Protein AF-A0A0D6LSH3-F1 (afdb_monomer_lite)

InterPro domains:
  IPR002816 TraB/PrgY/GumN family [PF01963] (20-209)
  IPR040230 Protease TIKI1/2-like [PTHR31120] (4-209)

Foldseek 3Di:
DVVVLVLLQVVQVVCCVPPPCSNVLSVVLCCVQCNPVVPDDLVSVLVSLLCLQFQSRLDDPDDDPVVVVVVVCVVVVHDDDDLDDPVCVVCLQVPDDPVLSVLSSVVSVLVCVVCVVVVNSNPHPPCQHPVVQVVCVVVVNDDLSNLCSRPPCCVVPDDDPVSVVSNVVSVVSSCCRNPVVVVVSSVVSVVVVCVVCVPDDDDDDDDDHDPD

Structure (mmCIF, N/CA/C/O backbone):
data_AF-A0A0D6LSH3-F1
#
_entry.id   AF-A0A0D6LSH3-F1
#
loop_
_atom_site.group_PDB
_atom_site.id
_atom_site.type_symbol
_atom_site.label_atom_id
_atom_site.label_alt_id
_atom_site.label_comp_id
_atom_site.label_asym_id
_atom_site.label_entity_id
_atom_site.label_seq_id
_atom_site.pdbx_PDB_ins_code
_atom_site.Cartn_x
_atom_site.Cartn_y
_atom_site.Cartn_z
_atom_site.occupancy
_atom_site.B_iso_or_equiv
_atom_site.auth_seq_id
_atom_site.auth_comp_id
_atom_site.auth_asym_id
_atom_site.auth_atom_id
_atom_site.pdbx_PDB_model_num
ATOM 1 N N . MET A 1 1 ? 5.278 8.690 -15.232 1.00 84.44 1 MET A N 1
ATOM 2 C CA . MET A 1 1 ? 3.803 8.512 -15.228 1.00 84.44 1 MET A CA 1
ATOM 3 C C . MET A 1 1 ? 3.112 8.745 -16.576 1.00 84.44 1 MET A C 1
ATOM 5 O O . MET A 1 1 ? 2.237 7.961 -16.914 1.00 84.44 1 M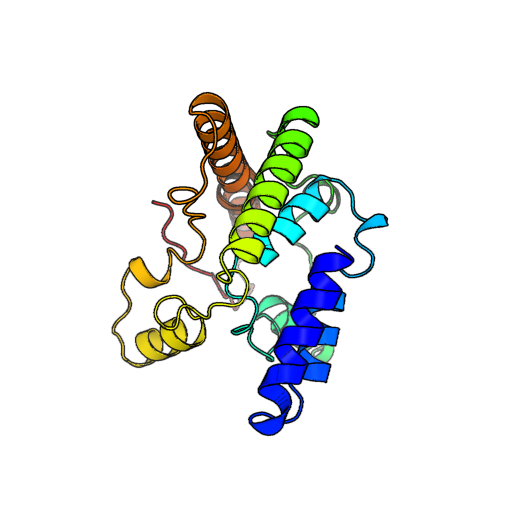ET A O 1
ATOM 9 N N . ALA A 1 2 ? 3.489 9.740 -17.394 1.00 83.81 2 ALA A N 1
ATOM 10 C CA . ALA A 1 2 ? 2.837 9.963 -18.700 1.00 83.81 2 ALA A CA 1
ATOM 11 C C . ALA A 1 2 ? 2.911 8.750 -19.657 1.00 83.81 2 ALA A C 1
ATOM 13 O O . ALA A 1 2 ? 1.904 8.369 -20.251 1.00 83.81 2 ALA A O 1
ATOM 14 N N . ARG A 1 3 ? 4.079 8.093 -19.746 1.00 86.00 3 ARG A N 1
ATOM 15 C CA . ARG A 1 3 ? 4.256 6.850 -20.524 1.00 86.00 3 ARG A CA 1
ATOM 16 C C . ARG A 1 3 ? 3.361 5.713 -20.032 1.00 86.00 3 ARG A C 1
ATOM 18 O O . ARG A 1 3 ? 2.753 5.025 -20.844 1.00 86.00 3 ARG A O 1
ATOM 25 N N . PHE A 1 4 ? 3.235 5.558 -18.714 1.00 86.69 4 PHE A N 1
ATOM 26 C CA . PHE A 1 4 ? 2.346 4.568 -18.107 1.00 86.69 4 PHE A CA 1
ATOM 27 C C . PHE A 1 4 ? 0.887 4.813 -18.508 1.00 86.69 4 PHE A C 1
ATOM 29 O O . PHE A 1 4 ? 0.234 3.896 -18.994 1.00 86.69 4 PHE A O 1
ATOM 36 N N . ARG A 1 5 ? 0.409 6.064 -18.407 1.00 87.12 5 ARG A N 1
ATOM 37 C CA . ARG A 1 5 ? -0.940 6.451 -18.856 1.00 87.12 5 ARG A CA 1
ATOM 38 C C . ARG A 1 5 ? -1.186 6.037 -20.301 1.00 87.12 5 ARG A C 1
ATOM 40 O O . ARG A 1 5 ? -2.195 5.413 -20.599 1.00 87.12 5 ARG A O 1
ATOM 47 N N . HIS A 1 6 ? -0.259 6.388 -21.189 1.00 88.94 6 HIS A N 1
ATOM 48 C CA . HIS A 1 6 ? -0.380 6.072 -22.607 1.00 88.94 6 HIS A CA 1
ATOM 49 C C . HIS A 1 6 ? -0.418 4.557 -22.848 1.00 88.94 6 HIS A C 1
ATOM 51 O O . HIS A 1 6 ? -1.274 4.076 -23.582 1.00 88.94 6 HIS A O 1
ATOM 57 N N . SER A 1 7 ? 0.454 3.811 -22.168 1.00 87.94 7 SER A N 1
ATOM 58 C CA . SER A 1 7 ? 0.535 2.351 -22.282 1.00 87.94 7 SER A CA 1
ATOM 59 C C . SER A 1 7 ? -0.741 1.664 -21.795 1.00 87.94 7 SER A C 1
ATOM 61 O O . SER A 1 7 ? -1.254 0.786 -22.477 1.00 87.94 7 SER A O 1
ATOM 63 N N . LEU A 1 8 ? -1.287 2.098 -20.654 1.00 87.06 8 LEU A N 1
ATOM 64 C CA . LEU A 1 8 ? -2.517 1.551 -20.081 1.00 87.06 8 LEU A CA 1
ATOM 65 C C . LEU A 1 8 ? -3.731 1.812 -20.984 1.00 87.06 8 LEU A C 1
ATOM 67 O O . LEU A 1 8 ? -4.544 0.918 -21.206 1.00 87.06 8 LEU A O 1
ATOM 71 N N . ILE A 1 9 ? -3.842 3.026 -21.530 1.00 88.38 9 ILE A N 1
ATOM 72 C CA . ILE A 1 9 ? -4.935 3.382 -22.440 1.00 88.38 9 ILE A CA 1
ATOM 73 C C . ILE A 1 9 ? -4.819 2.624 -23.767 1.00 88.38 9 ILE A C 1
ATOM 75 O O . ILE A 1 9 ? -5.813 2.071 -24.225 1.00 88.38 9 ILE A O 1
ATOM 79 N N . SER A 1 10 ? -3.619 2.540 -24.349 1.00 88.25 10 SER A N 1
ATOM 80 C CA . SER A 1 10 ? -3.375 1.773 -25.578 1.00 88.25 10 SER A CA 1
ATOM 81 C C . SER A 1 10 ? -3.711 0.288 -25.392 1.00 88.25 10 SER A C 1
ATOM 83 O O . SER A 1 10 ? -4.427 -0.305 -26.202 1.00 88.25 10 SER A O 1
ATOM 85 N N . TRP A 1 11 ? -3.287 -0.296 -24.264 1.00 87.50 11 TRP A N 1
ATOM 86 C CA . TRP A 1 11 ? -3.648 -1.660 -23.885 1.00 87.50 11 TRP A CA 1
ATOM 87 C C . TRP A 1 11 ? -5.172 -1.842 -23.803 1.00 87.50 11 TRP A C 1
ATOM 89 O O . TRP A 1 11 ? -5.701 -2.784 -24.394 1.00 87.50 11 TRP A O 1
ATOM 99 N N . ALA A 1 12 ? -5.889 -0.925 -23.146 1.00 86.06 12 ALA A N 1
ATOM 100 C CA . ALA A 1 12 ? -7.343 -1.006 -23.008 1.00 86.06 12 ALA A CA 1
ATOM 101 C C . ALA A 1 12 ? -8.060 -0.910 -24.364 1.00 86.06 12 ALA A C 1
ATOM 103 O O . ALA A 1 12 ? -8.929 -1.728 -24.655 1.00 86.06 12 ALA A O 1
ATOM 104 N N . GLN A 1 13 ? -7.644 0.027 -25.222 1.00 85.06 13 GLN A N 1
ATOM 105 C CA . GLN A 1 13 ? -8.200 0.213 -26.567 1.00 85.06 13 GLN A CA 1
ATOM 106 C C . GLN A 1 13 ? -7.990 -1.015 -27.458 1.00 85.06 13 GLN A C 1
ATOM 108 O O . GLN A 1 13 ? -8.893 -1.404 -28.194 1.00 85.06 13 GLN A O 1
ATOM 113 N N . SER A 1 14 ? -6.836 -1.685 -27.351 1.00 83.69 14 SER A N 1
ATOM 114 C CA . SER A 1 14 ? -6.562 -2.911 -28.117 1.00 83.69 14 SER A CA 1
ATOM 115 C C . SER A 1 14 ? -7.496 -4.083 -27.773 1.00 83.69 14 SER A C 1
ATOM 117 O O . SER A 1 14 ? -7.602 -5.031 -28.550 1.00 83.69 14 SER A O 1
ATOM 119 N N . ARG A 1 15 ? -8.178 -4.028 -26.619 1.00 79.94 15 ARG A N 1
ATOM 120 C CA . ARG A 1 15 ? -9.060 -5.089 -26.098 1.00 79.94 15 ARG A CA 1
ATOM 121 C C . ARG A 1 15 ? -10.530 -4.675 -25.976 1.00 79.94 15 ARG A C 1
ATOM 123 O O . ARG A 1 15 ? -11.369 -5.512 -25.646 1.00 79.94 15 ARG A O 1
ATOM 130 N N . GLU A 1 16 ? -10.847 -3.415 -26.261 1.00 69.50 16 GLU A N 1
ATOM 131 C CA . GLU A 1 16 ? -12.182 -2.822 -26.113 1.00 69.50 16 GLU A CA 1
ATOM 132 C C . GLU A 1 16 ? -13.236 -3.502 -27.000 1.00 69.50 16 GLU A C 1
ATOM 134 O O . GLU A 1 16 ? -14.389 -3.640 -26.600 1.00 69.50 16 GLU A O 1
ATOM 139 N N . THR A 1 17 ? -12.833 -4.051 -28.150 1.00 62.47 17 THR A N 1
ATOM 140 C CA . THR A 1 17 ? -13.699 -4.863 -29.026 1.00 62.47 17 THR A CA 1
ATOM 141 C C . THR A 1 17 ? -14.281 -6.105 -28.345 1.00 62.47 17 THR A C 1
ATOM 143 O O . THR A 1 17 ? -15.304 -6.615 -28.797 1.00 62.47 17 THR A O 1
ATOM 146 N N . HIS A 1 18 ? -13.663 -6.595 -27.266 1.00 60.59 18 HIS A N 1
ATOM 147 C CA . HIS A 1 18 ? -14.083 -7.801 -26.549 1.00 60.59 18 HIS A CA 1
ATOM 148 C C . HIS A 1 18 ? -14.647 -7.532 -25.146 1.00 60.59 18 HIS A C 1
ATOM 150 O O . HIS A 1 18 ? -15.231 -8.440 -24.553 1.00 60.59 18 HIS A O 1
ATOM 156 N N . GLN A 1 19 ? -14.490 -6.319 -24.607 1.00 65.81 19 GLN A N 1
ATOM 157 C CA . GLN A 1 19 ? -15.008 -5.924 -23.294 1.00 65.81 19 GLN A CA 1
ATOM 158 C C . GLN A 1 19 ? -15.394 -4.433 -23.311 1.00 65.81 19 GLN A C 1
ATOM 160 O O . GLN A 1 19 ? -14.503 -3.579 -23.217 1.00 65.81 19 GLN A O 1
ATOM 165 N N . PRO A 1 20 ? -16.696 -4.101 -23.416 1.00 66.94 20 PRO A N 1
ATOM 166 C CA . PRO A 1 20 ? -17.145 -2.720 -23.266 1.00 66.94 20 PRO A CA 1
ATOM 167 C C . PRO A 1 20 ? -16.734 -2.173 -21.885 1.00 66.94 20 PRO A C 1
ATOM 169 O O . PRO A 1 20 ? -16.599 -2.930 -20.925 1.00 66.94 20 PRO A O 1
ATOM 172 N N . ASP A 1 21 ? -16.484 -0.863 -21.806 1.00 79.19 21 ASP A N 1
ATOM 173 C CA . ASP A 1 21 ? -16.076 -0.104 -20.606 1.00 79.19 21 ASP A CA 1
ATOM 174 C C . ASP A 1 21 ? -14.617 -0.260 -20.128 1.00 79.19 21 ASP A C 1
ATOM 176 O O . ASP A 1 21 ? -14.196 0.437 -19.198 1.00 79.19 21 ASP A O 1
ATOM 180 N N . LEU A 1 22 ? -13.789 -1.083 -20.787 1.00 80.44 22 LEU A N 1
ATOM 181 C CA . LEU A 1 22 ? -12.359 -1.216 -20.451 1.00 80.44 22 LEU A CA 1
ATOM 182 C C . LEU A 1 22 ? -11.601 0.115 -20.504 1.00 80.44 22 LEU A C 1
ATOM 184 O O . LEU A 1 22 ? -10.769 0.389 -19.637 1.00 80.44 22 LEU A O 1
ATOM 188 N N . TYR A 1 23 ? -11.883 0.944 -21.509 1.00 83.69 23 TYR A N 1
ATOM 189 C CA . TYR A 1 23 ? -11.259 2.257 -21.657 1.00 83.69 23 TYR A CA 1
ATOM 190 C C . TYR A 1 23 ? -11.568 3.169 -20.462 1.00 83.69 23 TYR A C 1
ATOM 192 O O . TYR A 1 23 ? -10.667 3.787 -19.885 1.00 83.69 23 TYR A O 1
ATOM 200 N N . GLN A 1 24 ? -12.838 3.218 -20.054 1.00 83.75 24 GLN A N 1
ATOM 201 C CA . GLN A 1 24 ? -13.278 4.027 -18.922 1.00 83.75 24 GLN A CA 1
ATOM 202 C C . GLN A 1 24 ? -12.670 3.506 -17.612 1.00 83.75 24 GLN A C 1
ATOM 204 O O . GLN A 1 24 ? -12.085 4.287 -16.859 1.00 83.75 24 GLN A O 1
ATOM 209 N N . LYS A 1 25 ? -12.676 2.182 -17.401 1.00 82.75 25 LYS A N 1
ATOM 210 C CA . LYS A 1 25 ? -12.025 1.535 -16.251 1.00 82.75 25 LYS A CA 1
ATOM 211 C C . LYS A 1 25 ? -10.529 1.854 -16.185 1.00 82.75 25 LYS A C 1
ATOM 213 O O . LYS A 1 25 ? -10.001 2.142 -15.112 1.00 82.75 25 LYS A O 1
ATOM 218 N N . ALA A 1 26 ? -9.830 1.830 -17.319 1.00 85.25 26 ALA A N 1
ATOM 219 C CA . ALA A 1 26 ? -8.408 2.154 -17.404 1.00 85.25 26 ALA A CA 1
ATOM 220 C C . ALA A 1 26 ? -8.124 3.617 -17.023 1.00 85.25 26 ALA A C 1
ATOM 222 O O . ALA A 1 26 ? -7.177 3.900 -16.283 1.00 85.25 26 ALA A O 1
ATOM 223 N N . LYS A 1 27 ? -8.974 4.548 -17.472 1.00 85.44 27 LYS A N 1
ATOM 224 C CA . LYS A 1 27 ? -8.888 5.965 -17.103 1.00 85.44 27 LYS A CA 1
ATOM 225 C C . LYS A 1 27 ? -9.114 6.173 -15.604 1.00 85.44 27 LYS A C 1
ATOM 227 O O . LYS A 1 27 ? -8.309 6.842 -14.963 1.00 85.44 27 LYS A O 1
ATOM 232 N N . GLU A 1 28 ? -10.160 5.577 -15.041 1.00 85.38 28 GLU A N 1
ATOM 233 C CA . GLU A 1 28 ? -10.462 5.655 -13.604 1.00 85.38 28 GLU A CA 1
ATOM 234 C C . GLU A 1 28 ? -9.347 5.045 -12.752 1.00 85.38 28 GLU A C 1
ATOM 236 O O . GLU A 1 28 ? -8.915 5.641 -11.765 1.00 85.38 28 GLU A O 1
ATOM 241 N N . THR A 1 29 ? -8.812 3.902 -13.184 1.00 82.38 29 THR A N 1
ATOM 242 C CA . THR A 1 29 ? -7.682 3.237 -12.524 1.00 82.38 29 THR A CA 1
ATOM 243 C C . THR A 1 29 ? -6.466 4.160 -12.485 1.00 82.38 29 THR A C 1
ATOM 245 O O . THR A 1 29 ? -5.893 4.366 -11.416 1.00 82.38 29 THR A O 1
ATOM 248 N N . TYR A 1 30 ? -6.109 4.784 -13.613 1.00 87.69 30 TYR A N 1
ATOM 249 C CA . TYR A 1 30 ? 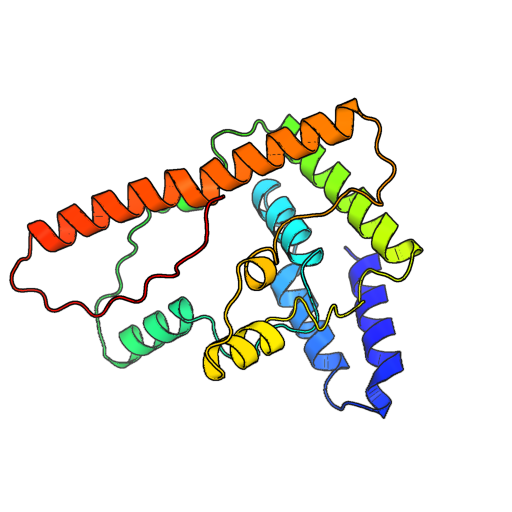-5.005 5.745 -13.666 1.00 87.69 30 TYR A CA 1
ATOM 250 C C . TYR A 1 30 ? -5.211 6.917 -12.701 1.00 87.69 30 TYR A C 1
ATOM 252 O O . TYR A 1 30 ? -4.318 7.214 -11.905 1.00 87.69 30 TYR A O 1
ATOM 260 N N . GLU A 1 31 ? -6.377 7.566 -12.756 1.00 87.50 31 GLU A N 1
ATOM 261 C CA . GLU A 1 31 ? -6.668 8.729 -11.913 1.00 87.50 31 GLU A CA 1
ATOM 262 C C . GLU A 1 31 ? -6.670 8.366 -10.421 1.00 87.50 31 GLU A C 1
ATOM 264 O O . GLU A 1 31 ? -6.131 9.116 -9.609 1.00 87.50 31 GLU A O 1
ATOM 269 N N . SER A 1 32 ? -7.195 7.192 -10.057 1.00 83.12 32 SER A N 1
ATOM 270 C CA . SER A 1 32 ? -7.220 6.724 -8.666 1.00 83.12 32 SER A CA 1
ATOM 271 C C . SER A 1 32 ? -5.828 6.417 -8.100 1.00 83.12 32 SER A C 1
ATOM 273 O O . SER A 1 32 ? -5.553 6.722 -6.940 1.00 83.12 32 SER A O 1
ATOM 275 N N . LEU A 1 33 ? -4.937 5.840 -8.913 1.00 83.44 33 LEU A N 1
ATOM 276 C CA . LEU A 1 33 ? -3.644 5.331 -8.454 1.00 83.44 33 LEU A CA 1
ATOM 277 C C . LEU A 1 33 ? -2.557 6.397 -8.491 1.00 83.44 33 LEU A C 1
ATOM 279 O O . LEU A 1 33 ? -1.851 6.648 -7.513 1.00 83.44 33 LEU A O 1
ATOM 283 N N . VAL A 1 34 ? -2.415 7.031 -9.649 1.00 87.25 34 VAL A N 1
ATOM 284 C CA . VAL A 1 34 ? -1.294 7.923 -9.964 1.00 87.25 34 VAL A CA 1
ATOM 285 C C . VAL A 1 34 ? -1.757 9.276 -10.499 1.00 87.25 34 VAL A C 1
ATOM 287 O O . VAL A 1 34 ? -0.932 10.099 -10.909 1.00 87.25 34 VAL A O 1
ATOM 290 N N . GLY A 1 35 ? -3.063 9.552 -10.451 1.00 86.19 35 GLY A N 1
ATOM 291 C CA . GLY A 1 35 ? -3.601 10.885 -10.682 1.00 86.19 35 GLY A CA 1
ATOM 292 C C . GLY A 1 35 ? -2.920 11.903 -9.768 1.00 86.19 35 GLY A C 1
ATOM 293 O O . GLY A 1 35 ? -2.666 11.649 -8.585 1.00 86.19 35 GLY A O 1
ATOM 294 N N . ASN A 1 36 ? -2.577 13.063 -10.333 1.00 89.88 36 ASN A N 1
ATOM 295 C CA . ASN A 1 36 ? -1.903 14.157 -9.626 1.00 89.88 36 ASN A CA 1
ATOM 296 C C . ASN A 1 36 ? -0.627 13.742 -8.860 1.00 89.88 36 ASN A C 1
ATOM 298 O O . ASN A 1 36 ? -0.315 14.337 -7.828 1.00 89.88 36 ASN A O 1
ATOM 302 N N . TRP A 1 37 ? 0.112 12.736 -9.344 1.00 90.38 37 TRP A N 1
ATOM 303 C CA . TRP A 1 37 ? 1.324 12.228 -8.685 1.00 90.38 37 TRP A CA 1
ATOM 304 C C . TRP A 1 37 ? 2.357 13.323 -8.356 1.00 90.38 37 TRP A C 1
ATOM 306 O O . TRP A 1 37 ? 3.009 13.233 -7.325 1.00 90.38 37 TRP A O 1
ATOM 316 N N . GLU A 1 38 ? 2.437 14.385 -9.165 1.00 90.62 38 GLU A N 1
ATOM 317 C CA . GLU A 1 38 ? 3.292 15.575 -8.967 1.00 90.62 38 GLU A CA 1
ATOM 318 C C . GLU A 1 38 ? 3.072 16.261 -7.604 1.00 90.62 38 GLU A C 1
ATOM 320 O O . GLU A 1 38 ? 3.950 16.942 -7.086 1.00 90.62 38 GLU A O 1
ATOM 325 N N . ARG A 1 39 ? 1.880 16.103 -7.012 1.00 92.25 39 ARG A N 1
ATOM 326 C CA . ARG A 1 39 ? 1.515 16.689 -5.713 1.00 92.25 39 ARG A CA 1
ATOM 327 C C . ARG A 1 39 ? 1.790 15.752 -4.534 1.00 92.25 39 ARG A C 1
ATOM 329 O O . ARG A 1 39 ? 1.577 16.146 -3.388 1.00 92.25 39 ARG A O 1
ATOM 336 N N . LYS A 1 40 ? 2.187 14.501 -4.789 1.00 89.94 40 LYS A N 1
ATOM 337 C CA . LYS A 1 40 ? 2.422 13.496 -3.745 1.00 89.94 40 LYS A CA 1
ATOM 338 C C . LYS A 1 40 ? 3.823 13.672 -3.163 1.00 89.94 40 LYS A C 1
ATOM 340 O O . LYS A 1 40 ? 4.782 13.931 -3.885 1.00 89.94 40 LYS A O 1
ATOM 345 N N . ARG A 1 41 ? 3.949 13.492 -1.846 1.00 91.56 41 ARG A N 1
ATOM 346 C CA . ARG A 1 41 ? 5.266 13.375 -1.203 1.00 91.56 41 ARG A CA 1
ATOM 347 C C . ARG A 1 41 ? 5.951 12.067 -1.637 1.00 91.56 41 ARG A C 1
ATOM 349 O O . ARG A 1 41 ? 5.238 11.141 -2.038 1.00 91.56 41 ARG A O 1
ATOM 356 N N . PRO A 1 42 ? 7.289 11.965 -1.549 1.00 92.81 42 PRO A N 1
ATOM 357 C CA . PRO A 1 42 ? 8.028 10.782 -1.991 1.00 92.81 42 PRO A CA 1
ATOM 358 C C . PRO A 1 42 ? 7.501 9.455 -1.423 1.00 92.81 42 PRO A C 1
ATOM 360 O O . PRO A 1 42 ? 7.400 8.477 -2.153 1.00 92.81 42 PRO A O 1
ATOM 363 N N . GLU A 1 43 ? 7.080 9.426 -0.161 1.00 91.44 43 GLU A N 1
ATOM 364 C CA . GLU A 1 43 ? 6.549 8.234 0.513 1.00 91.44 43 GLU A CA 1
ATOM 365 C C . GLU A 1 43 ? 5.259 7.736 -0.157 1.00 91.44 43 GLU A C 1
ATOM 367 O O . GLU A 1 43 ? 5.102 6.557 -0.465 1.00 91.44 43 GLU A O 1
ATOM 372 N N . TRP A 1 44 ? 4.348 8.662 -0.459 1.00 91.19 44 TRP A N 1
ATOM 373 C CA . TRP A 1 44 ? 3.091 8.360 -1.145 1.00 91.19 44 TRP A CA 1
ATOM 374 C C . TRP A 1 44 ? 3.292 8.009 -2.615 1.00 91.19 44 TRP A C 1
ATOM 376 O O . TRP A 1 44 ? 2.520 7.230 -3.172 1.00 91.19 44 TRP A O 1
ATOM 386 N N . LEU A 1 45 ? 4.316 8.581 -3.250 1.00 92.56 45 LEU A N 1
ATOM 387 C CA . LEU A 1 45 ? 4.708 8.197 -4.599 1.00 92.56 45 LEU A CA 1
ATOM 388 C C . LEU A 1 45 ? 5.265 6.769 -4.620 1.00 92.56 45 LEU A C 1
ATOM 390 O O . LEU A 1 45 ? 4.907 6.003 -5.509 1.00 92.56 45 LEU A O 1
ATOM 394 N N . LEU A 1 46 ? 6.078 6.396 -3.627 1.00 92.12 46 LEU A N 1
ATOM 395 C CA . LEU A 1 46 ? 6.598 5.039 -3.472 1.00 92.12 46 LEU A CA 1
ATOM 396 C C . LEU A 1 46 ? 5.462 4.020 -3.327 1.00 92.12 46 LEU A C 1
ATOM 398 O O . LEU A 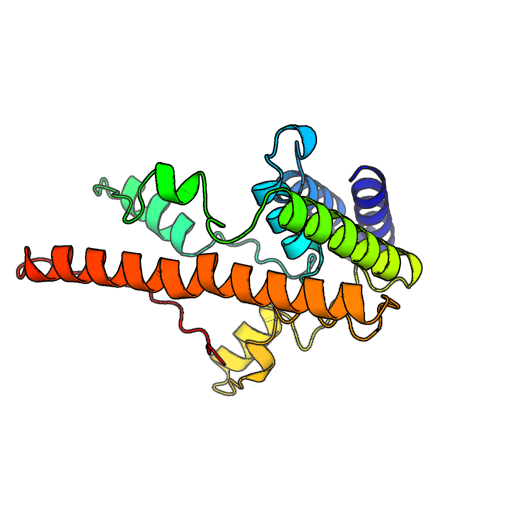1 46 ? 5.436 3.036 -4.061 1.00 92.12 46 LEU A O 1
ATOM 402 N N . PHE A 1 47 ? 4.474 4.284 -2.467 1.00 90.38 47 PHE A N 1
ATOM 403 C CA . PHE A 1 47 ? 3.305 3.406 -2.345 1.00 90.38 47 PHE A CA 1
ATOM 404 C C . PHE A 1 47 ? 2.500 3.299 -3.638 1.00 90.38 47 PHE A C 1
ATOM 406 O O . PHE A 1 47 ? 2.086 2.203 -4.011 1.00 90.38 47 PHE A O 1
ATOM 413 N N . ALA A 1 48 ? 2.309 4.412 -4.349 1.00 89.75 48 ALA A N 1
ATOM 414 C CA . ALA A 1 48 ? 1.625 4.388 -5.636 1.00 89.75 48 ALA A CA 1
ATOM 415 C C . ALA A 1 48 ? 2.387 3.529 -6.661 1.00 89.75 48 ALA A C 1
ATOM 417 O O . ALA A 1 48 ? 1.765 2.774 -7.400 1.00 89.75 48 ALA A O 1
ATOM 418 N N . LEU A 1 49 ? 3.723 3.593 -6.684 1.00 90.12 49 LEU A N 1
ATOM 419 C CA . LEU A 1 49 ? 4.556 2.743 -7.542 1.00 90.12 49 LEU A CA 1
ATOM 420 C C . LEU A 1 49 ? 4.458 1.263 -7.158 1.00 90.12 49 LEU A C 1
ATOM 422 O O . LEU A 1 49 ? 4.342 0.420 -8.039 1.00 90.12 49 LEU A O 1
ATOM 426 N N . TYR A 1 50 ? 4.442 0.947 -5.864 1.00 86.69 50 TYR A N 1
ATOM 427 C CA . TYR A 1 50 ? 4.274 -0.424 -5.371 1.00 86.69 50 TYR A CA 1
ATOM 428 C C . TYR A 1 50 ? 2.930 -1.012 -5.817 1.00 86.69 50 TYR A C 1
ATOM 430 O O . TYR A 1 50 ? 2.877 -2.127 -6.330 1.00 86.69 50 TYR A O 1
ATOM 438 N N . GLN A 1 51 ? 1.862 -0.217 -5.732 1.00 83.56 51 GLN A N 1
ATOM 439 C CA . GLN A 1 51 ? 0.535 -0.586 -6.229 1.00 83.56 51 GLN A CA 1
ATOM 440 C C . GLN A 1 51 ? 0.489 -0.828 -7.747 1.00 83.56 51 GLN A C 1
ATOM 442 O O . GLN A 1 51 ? -0.410 -1.531 -8.212 1.00 83.56 51 GLN A O 1
ATOM 447 N N . LEU A 1 52 ? 1.418 -0.253 -8.524 1.00 84.00 52 LEU A N 1
ATOM 448 C CA . LEU A 1 52 ? 1.535 -0.511 -9.964 1.00 84.00 52 LEU A CA 1
ATOM 449 C C . LEU A 1 52 ? 2.176 -1.860 -10.295 1.00 84.00 52 LEU A C 1
ATOM 451 O O . LEU A 1 52 ? 1.994 -2.336 -11.411 1.00 84.00 52 LEU A O 1
ATOM 455 N N . CYS A 1 53 ? 2.913 -2.470 -9.368 1.00 77.00 53 CYS A N 1
ATOM 456 C CA . CYS A 1 53 ? 3.468 -3.808 -9.578 1.00 77.00 53 CYS A CA 1
ATOM 457 C C . CYS A 1 53 ? 2.476 -4.925 -9.217 1.00 77.00 53 CYS A C 1
ATOM 459 O O . CYS A 1 53 ? 2.751 -6.090 -9.497 1.00 77.00 53 CYS A O 1
ATOM 461 N N . GLU A 1 54 ? 1.368 -4.597 -8.550 1.00 75.88 54 GLU A N 1
ATOM 462 C CA . GLU A 1 54 ? 0.286 -5.545 -8.278 1.00 75.88 54 GLU A CA 1
ATOM 463 C C . GLU A 1 54 ? -0.546 -5.805 -9.548 1.00 75.88 54 GLU A C 1
ATOM 465 O O . GLU A 1 54 ? -0.421 -5.107 -10.555 1.00 75.88 54 GLU A O 1
ATOM 470 N N . ASN A 1 55 ? -1.450 -6.791 -9.499 1.00 71.94 55 ASN A N 1
ATOM 471 C CA . ASN A 1 55 ? -2.385 -7.089 -10.588 1.00 71.94 55 ASN A CA 1
ATOM 472 C C . ASN A 1 55 ? -3.368 -5.920 -10.822 1.00 71.94 55 ASN A C 1
ATOM 474 O O . ASN A 1 55 ? -4.493 -5.905 -10.323 1.00 71.94 55 ASN A O 1
ATOM 478 N N . LEU A 1 56 ? -2.945 -4.938 -11.623 1.00 71.12 56 LEU A N 1
ATOM 479 C CA . LEU A 1 56 ? -3.654 -3.678 -11.882 1.00 71.12 56 LEU A CA 1
ATOM 480 C C . LEU A 1 56 ? -5.087 -3.855 -12.394 1.00 71.12 56 LEU A C 1
ATOM 482 O O . LEU A 1 56 ? -5.953 -3.022 -12.130 1.00 71.12 56 LEU A O 1
ATOM 486 N N . LEU A 1 57 ? -5.324 -4.929 -13.143 1.00 72.25 57 LEU A N 1
ATOM 487 C CA . LEU A 1 57 ? -6.544 -5.136 -13.919 1.00 72.25 57 LEU A CA 1
ATOM 488 C C . LEU A 1 57 ? -7.608 -5.956 -13.177 1.00 72.25 57 LEU A C 1
ATOM 490 O O . LEU A 1 57 ? -8.798 -5.826 -13.483 1.00 72.25 57 LEU A O 1
ATOM 494 N N . ASP A 1 58 ? -7.195 -6.737 -12.175 1.00 72.62 58 ASP A N 1
ATOM 495 C CA . ASP A 1 58 ? -8.066 -7.557 -11.321 1.00 72.62 58 ASP A CA 1
ATOM 496 C C . ASP A 1 58 ? -8.420 -6.833 -10.012 1.00 72.62 58 ASP A C 1
ATOM 498 O O . ASP A 1 58 ? -8.448 -7.405 -8.925 1.00 72.62 58 ASP A O 1
ATOM 502 N N . ARG A 1 59 ? -8.664 -5.523 -10.104 1.00 68.44 59 ARG A N 1
ATOM 503 C CA . ARG A 1 59 ? -9.140 -4.740 -8.963 1.00 68.44 59 ARG A CA 1
ATOM 504 C C . ARG A 1 59 ? -10.659 -4.869 -8.830 1.00 68.44 59 ARG A C 1
ATOM 506 O O . ARG A 1 59 ? -11.360 -4.703 -9.838 1.00 68.44 59 ARG A O 1
ATOM 513 N N . PRO A 1 60 ? -11.177 -5.144 -7.618 1.00 66.38 60 PRO A N 1
ATOM 514 C CA . PRO A 1 60 ? -12.611 -5.182 -7.382 1.00 66.38 60 PRO A CA 1
ATOM 515 C C . PRO A 1 60 ? -13.220 -3.797 -7.621 1.00 66.38 60 PRO A C 1
ATOM 517 O O . PRO A 1 60 ? -12.629 -2.775 -7.282 1.00 66.38 60 PRO A O 1
ATOM 520 N N . THR A 1 61 ? -14.417 -3.770 -8.205 1.00 66.88 61 THR A N 1
ATOM 521 C CA . THR A 1 61 ? -15.220 -2.545 -8.370 1.00 66.88 61 THR A CA 1
ATOM 522 C C . THR A 1 61 ? -15.982 -2.179 -7.097 1.00 66.88 61 THR A C 1
ATOM 524 O O . THR A 1 61 ? -16.451 -1.053 -6.953 1.00 66.88 61 THR A O 1
ATOM 527 N N . SER A 1 62 ? -16.114 -3.127 -6.164 1.00 70.00 62 SER A N 1
ATOM 528 C CA . SER A 1 62 ? -16.703 -2.895 -4.848 1.00 70.00 62 SER A CA 1
ATOM 529 C C . SER A 1 62 ? -15.758 -2.073 -3.965 1.00 70.00 62 SER A C 1
ATOM 531 O O . SER A 1 62 ? -14.544 -2.285 -4.020 1.00 70.00 62 SER A O 1
ATOM 533 N N . PRO A 1 63 ? -16.290 -1.166 -3.124 1.00 75.00 63 PRO A N 1
ATOM 534 C CA . PRO A 1 63 ? -15.469 -0.433 -2.172 1.00 75.00 63 PRO A CA 1
ATOM 535 C C . PRO A 1 63 ? -14.773 -1.403 -1.215 1.00 75.00 63 PRO A C 1
ATOM 537 O O . PRO A 1 63 ? -15.307 -2.463 -0.878 1.00 75.00 63 PRO A O 1
ATOM 540 N N . MET A 1 64 ? -13.587 -1.015 -0.751 1.00 80.69 64 MET A N 1
ATOM 541 C CA . MET A 1 64 ? -12.917 -1.726 0.333 1.00 80.69 64 MET A CA 1
ATOM 542 C C . MET A 1 64 ? -13.809 -1.739 1.586 1.00 80.69 64 MET A C 1
ATOM 544 O O . MET A 1 64 ? -14.641 -0.850 1.791 1.00 80.69 64 MET A O 1
ATOM 548 N N . LEU A 1 65 ? -13.659 -2.780 2.410 1.00 83.50 65 LEU A N 1
ATOM 549 C CA . LEU A 1 65 ? -14.527 -3.015 3.566 1.00 83.50 65 LEU A CA 1
ATOM 550 C C . LEU A 1 65 ? -14.529 -1.837 4.551 1.00 83.50 65 LEU A C 1
ATOM 552 O O . LEU A 1 65 ? -15.570 -1.504 5.103 1.00 83.50 65 LEU A O 1
ATOM 556 N N . ASP A 1 66 ? -13.385 -1.190 4.746 1.00 84.00 66 ASP A N 1
ATOM 557 C CA . ASP A 1 66 ? -13.238 0.008 5.573 1.00 84.00 66 ASP A CA 1
ATOM 558 C C . ASP A 1 66 ? -14.085 1.184 5.060 1.00 84.00 66 ASP A C 1
ATOM 560 O O . ASP A 1 66 ? -14.815 1.798 5.837 1.00 84.00 66 ASP A O 1
ATOM 564 N N . VAL A 1 67 ? -14.059 1.451 3.752 1.00 87.31 67 VAL A N 1
ATOM 565 C CA . VAL A 1 67 ? -14.874 2.491 3.107 1.00 87.31 67 VAL A CA 1
ATOM 566 C C . VAL A 1 67 ? -16.359 2.148 3.212 1.00 87.31 67 VAL A C 1
ATOM 568 O O . VAL A 1 67 ? -17.170 3.010 3.549 1.00 87.31 67 VAL A O 1
ATOM 571 N N . PHE A 1 68 ? -16.726 0.887 2.967 1.00 88.75 68 PHE A N 1
ATOM 572 C CA . PHE A 1 68 ? -18.106 0.427 3.117 1.00 88.75 68 PHE A CA 1
ATOM 573 C C . PHE A 1 68 ? -18.615 0.626 4.551 1.00 88.75 68 PHE A C 1
ATOM 575 O O . PHE A 1 68 ? -19.684 1.203 4.748 1.00 88.75 68 PHE A O 1
ATOM 582 N N . LEU A 1 69 ? -17.842 0.198 5.554 1.00 89.06 69 LEU A N 1
ATOM 583 C CA . LEU A 1 69 ? -18.203 0.340 6.966 1.00 89.06 69 LEU A CA 1
ATOM 584 C C . LEU A 1 69 ? -18.281 1.809 7.395 1.00 89.06 69 LEU A C 1
ATOM 586 O O . LEU A 1 69 ? -19.192 2.168 8.136 1.00 89.06 69 LEU A O 1
ATOM 590 N N . ALA A 1 70 ? -17.378 2.667 6.912 1.00 89.81 70 ALA A N 1
ATOM 591 C CA . ALA A 1 70 ? -17.422 4.100 7.188 1.00 89.81 70 ALA A CA 1
ATOM 592 C C . ALA A 1 70 ? -18.688 4.755 6.612 1.00 89.81 70 ALA A C 1
ATOM 594 O O . ALA A 1 70 ? -19.366 5.502 7.317 1.00 89.81 70 ALA A O 1
ATOM 595 N N . ASN A 1 71 ? -19.052 4.428 5.368 1.00 91.50 71 ASN A N 1
ATOM 596 C CA . ASN A 1 71 ? -20.286 4.918 4.751 1.00 91.50 71 ASN A CA 1
ATOM 597 C C . ASN A 1 71 ? -21.522 4.413 5.500 1.00 91.50 71 ASN A C 1
ATOM 599 O O . ASN A 1 71 ? -22.420 5.193 5.802 1.00 91.50 71 ASN A O 1
ATOM 603 N N . LYS A 1 72 ? -21.540 3.128 5.873 1.00 92.25 72 LYS A N 1
ATOM 604 C CA . LYS A 1 72 ? -22.646 2.542 6.632 1.00 92.25 72 LYS A CA 1
ATOM 605 C C . LYS A 1 72 ? -22.811 3.193 8.006 1.00 92.25 72 LYS A C 1
ATOM 607 O O . LYS A 1 72 ? -23.928 3.489 8.417 1.00 92.25 72 LYS A O 1
ATOM 612 N N . ALA A 1 73 ? -21.703 3.452 8.697 1.00 91.56 73 ALA A N 1
ATOM 613 C CA . ALA A 1 73 ? -21.700 4.174 9.963 1.00 91.56 73 ALA A CA 1
ATOM 614 C C . ALA A 1 73 ? -22.249 5.599 9.801 1.00 91.56 73 ALA A C 1
ATOM 616 O O . ALA A 1 73 ? -23.015 6.048 10.647 1.00 91.56 73 ALA A O 1
ATOM 617 N N . TYR A 1 74 ? -21.904 6.286 8.709 1.00 94.00 74 TYR A N 1
ATOM 618 C CA . TYR A 1 74 ? -22.431 7.614 8.403 1.00 94.00 74 TYR A CA 1
ATOM 619 C C . TYR A 1 74 ? -23.946 7.599 8.137 1.00 94.00 74 TYR A C 1
ATOM 621 O O . TYR A 1 74 ? -24.668 8.402 8.720 1.00 94.00 74 TYR A O 1
ATOM 629 N N . GLU A 1 75 ? -24.435 6.664 7.314 1.00 95.88 75 GLU A N 1
ATOM 630 C CA . GLU A 1 75 ? -25.870 6.486 7.026 1.00 95.88 75 GLU A CA 1
ATOM 631 C C . GLU A 1 75 ? -26.703 6.204 8.282 1.00 95.88 75 GLU A C 1
ATOM 633 O O . GLU A 1 75 ? -27.849 6.630 8.379 1.00 95.88 75 GLU A O 1
ATOM 638 N N . GLU A 1 76 ? -26.135 5.470 9.239 1.00 95.50 76 GLU A N 1
ATOM 639 C CA . GLU A 1 76 ? -26.784 5.140 10.511 1.00 95.50 76 GLU A CA 1
ATOM 640 C C . GLU A 1 76 ? -26.503 6.161 11.628 1.00 95.50 76 GLU A C 1
ATOM 642 O O . GLU A 1 76 ? -26.719 5.858 12.806 1.00 95.50 76 GLU A O 1
ATOM 647 N N . GLU A 1 77 ? -25.980 7.341 11.280 1.00 94.94 77 GLU A N 1
ATOM 648 C CA . GLU A 1 77 ? -25.659 8.434 12.209 1.00 94.94 77 GLU A CA 1
ATOM 649 C C . GLU A 1 77 ? -24.750 7.996 13.378 1.00 94.94 77 GLU A C 1
ATOM 651 O O . GLU A 1 77 ? -24.817 8.507 14.500 1.00 94.94 77 GLU A O 1
ATOM 656 N N . LYS A 1 78 ? -23.868 7.021 13.134 1.00 90.56 78 LYS A N 1
ATOM 657 C CA . LYS A 1 78 ? -22.888 6.551 14.115 1.00 90.56 78 LYS A CA 1
ATOM 658 C C . LYS A 1 78 ? -21.710 7.512 14.191 1.00 90.56 78 LYS A C 1
ATOM 660 O O . LYS A 1 78 ? -21.268 8.098 13.203 1.00 90.56 78 LYS A O 1
ATOM 665 N N . GLN A 1 79 ? -21.117 7.602 15.378 1.00 87.94 79 GLN A N 1
ATOM 666 C CA . GLN A 1 79 ? -19.867 8.328 15.544 1.00 87.94 79 GLN A CA 1
ATOM 667 C C . GLN A 1 79 ? -18.703 7.531 14.941 1.00 87.94 79 GLN A C 1
ATOM 669 O O . GLN A 1 79 ? -18.375 6.444 15.414 1.00 87.94 79 GLN A O 1
ATOM 674 N N . ILE A 1 80 ? -18.028 8.111 13.951 1.00 89.19 80 ILE A N 1
ATOM 675 C CA . ILE A 1 80 ? -16.801 7.555 13.372 1.00 89.19 80 ILE A CA 1
ATOM 676 C C . ILE A 1 80 ? -15.600 8.127 14.129 1.00 89.19 80 ILE A C 1
ATOM 678 O O . ILE A 1 80 ? -15.484 9.341 14.310 1.00 89.19 80 ILE A O 1
ATOM 682 N N . ARG A 1 81 ? -14.694 7.256 14.581 1.00 86.25 81 ARG A N 1
ATOM 683 C CA . ARG A 1 81 ? -13.444 7.650 15.244 1.00 86.25 81 ARG A CA 1
ATOM 684 C C . ARG A 1 81 ? -12.260 6.971 14.574 1.00 86.25 81 ARG A C 1
ATOM 686 O O . ARG A 1 81 ? -12.285 5.766 14.344 1.00 86.25 81 ARG A O 1
ATOM 693 N N . ALA A 1 82 ? -11.213 7.743 14.304 1.00 88.31 82 ALA A N 1
ATOM 694 C CA . ALA A 1 82 ? -9.949 7.196 13.837 1.00 88.31 82 ALA A CA 1
ATOM 695 C C . ALA A 1 82 ? -9.192 6.546 15.006 1.00 88.31 82 ALA A C 1
ATOM 697 O O . ALA A 1 82 ? -9.084 7.131 16.085 1.00 88.31 82 ALA A O 1
ATOM 698 N N . ILE A 1 83 ? -8.657 5.345 14.782 1.00 90.12 83 ILE A N 1
ATOM 699 C CA . ILE A 1 83 ? -7.752 4.669 15.729 1.00 90.12 83 ILE A CA 1
ATOM 700 C C . ILE A 1 83 ? -6.349 5.285 15.642 1.00 90.12 83 ILE A C 1
ATOM 702 O O . ILE A 1 83 ? -5.632 5.404 16.638 1.00 90.12 83 ILE A O 1
ATOM 706 N N . GLU A 1 84 ? -5.953 5.683 14.437 1.00 91.19 84 GLU A N 1
ATOM 707 C CA . GLU A 1 84 ? -4.673 6.317 14.149 1.00 91.19 84 GLU A CA 1
ATOM 708 C C . GLU A 1 84 ? -4.766 7.840 14.246 1.00 91.19 84 GLU A C 1
ATOM 710 O O . GLU A 1 84 ? -5.801 8.446 13.968 1.00 91.19 84 GLU A O 1
ATOM 715 N N . THR A 1 85 ? -3.658 8.470 14.621 1.00 91.00 85 THR A N 1
ATOM 716 C CA . THR A 1 85 ? -3.527 9.927 14.640 1.00 91.00 85 THR A CA 1
ATOM 717 C C . THR A 1 85 ? -3.165 10.456 13.254 1.00 91.00 85 THR A C 1
ATOM 719 O O . THR A 1 85 ? -2.565 9.758 12.434 1.00 91.00 85 THR A O 1
ATOM 722 N N . THR A 1 86 ? -3.461 11.729 12.993 1.00 89.88 86 THR A N 1
ATOM 723 C CA . THR A 1 86 ? -3.083 12.391 11.732 1.00 89.88 86 THR A CA 1
ATOM 724 C C . THR A 1 86 ? -1.572 12.388 11.504 1.00 89.88 86 THR A C 1
ATOM 726 O O . THR A 1 86 ? -1.122 12.252 10.371 1.00 89.88 86 THR A O 1
ATOM 729 N N . GLN A 1 87 ? -0.776 12.487 12.571 1.00 89.06 87 GLN A N 1
ATOM 730 C CA . GLN A 1 87 ? 0.680 12.479 12.474 1.00 89.06 87 GLN A CA 1
ATOM 731 C C . GLN A 1 87 ? 1.231 11.118 12.028 1.00 89.06 87 GLN A C 1
ATOM 733 O O . GLN A 1 87 ? 2.185 11.077 11.254 1.00 89.06 87 GLN A O 1
ATOM 738 N N . GLU A 1 88 ? 0.623 10.018 12.480 1.00 89.69 88 GLU A N 1
ATOM 739 C CA . GLU A 1 88 ? 0.986 8.665 12.037 1.00 89.69 88 GLU A CA 1
ATOM 740 C C . GLU A 1 88 ? 0.661 8.462 10.558 1.00 89.69 88 GLU A C 1
ATOM 742 O O . GLU A 1 88 ? 1.491 7.935 9.824 1.00 89.69 88 GLU A O 1
ATOM 747 N N . GLN A 1 89 ? -0.491 8.967 10.104 1.00 86.06 89 GLN A N 1
ATOM 748 C CA . GLN A 1 89 ? -0.854 8.936 8.685 1.00 86.06 89 GLN A CA 1
ATOM 749 C C . GLN A 1 89 ? 0.090 9.797 7.836 1.00 86.06 89 GLN A C 1
ATOM 751 O O . GLN A 1 89 ? 0.425 9.433 6.718 1.00 86.06 89 GLN A O 1
ATOM 756 N N . CYS A 1 90 ? 0.557 10.935 8.356 1.00 87.44 90 CYS A N 1
ATOM 757 C CA . CYS A 1 90 ? 1.460 11.833 7.632 1.00 87.44 90 CYS A CA 1
ATOM 758 C C . CYS A 1 90 ? 2.889 11.294 7.468 1.00 87.44 90 CYS A C 1
ATOM 760 O O . CYS A 1 90 ? 3.588 11.754 6.562 1.00 87.44 90 CYS A O 1
ATOM 762 N N . ASN A 1 91 ? 3.339 10.382 8.337 1.00 88.69 91 ASN A N 1
ATOM 763 C CA . ASN A 1 91 ? 4.674 9.783 8.280 1.00 88.69 91 ASN A CA 1
ATOM 764 C C . ASN A 1 91 ? 4.616 8.260 8.509 1.00 88.69 91 ASN A C 1
ATOM 766 O O . ASN A 1 91 ? 5.031 7.774 9.568 1.00 88.69 91 ASN A O 1
ATOM 770 N N . PRO A 1 92 ? 4.105 7.503 7.523 1.00 89.50 92 PRO A N 1
ATOM 771 C CA . PRO A 1 92 ? 3.879 6.069 7.669 1.00 89.50 92 PRO A CA 1
ATOM 772 C C . PRO A 1 92 ? 5.173 5.241 7.663 1.00 89.50 92 PRO A C 1
ATOM 774 O O . PRO A 1 92 ? 5.130 4.085 8.064 1.00 89.50 92 PRO A O 1
ATOM 777 N N . ILE A 1 93 ? 6.314 5.805 7.235 1.00 92.44 93 ILE A N 1
ATOM 778 C CA . ILE A 1 93 ? 7.582 5.079 7.013 1.00 92.44 93 ILE A CA 1
ATOM 779 C C . ILE A 1 93 ? 8.745 5.670 7.810 1.00 92.44 93 ILE A C 1
ATOM 781 O O . ILE A 1 93 ? 9.794 6.040 7.286 1.00 92.44 93 ILE A O 1
ATOM 785 N N . ARG A 1 94 ? 8.541 5.777 9.124 1.00 88.00 94 ARG A N 1
ATOM 786 C CA . ARG A 1 94 ? 9.453 6.464 10.047 1.00 88.00 94 ARG A CA 1
ATOM 787 C C . ARG A 1 94 ? 10.882 5.906 10.050 1.00 88.00 94 ARG A C 1
ATOM 789 O O . ARG A 1 94 ? 11.797 6.630 10.437 1.00 88.00 94 ARG A O 1
ATOM 796 N N . SER A 1 95 ? 11.079 4.639 9.692 1.00 92.69 95 SER A N 1
ATOM 797 C CA . SER A 1 95 ? 12.391 3.987 9.761 1.00 92.69 95 SER A CA 1
ATOM 798 C C . SER A 1 95 ? 13.277 4.202 8.533 1.00 92.69 95 SER A C 1
ATOM 800 O O . SER A 1 95 ? 14.455 3.848 8.590 1.00 92.69 95 SER A O 1
ATOM 802 N N . LEU A 1 96 ? 12.739 4.770 7.449 1.00 94.50 96 LEU A N 1
ATOM 803 C CA . LEU A 1 96 ? 13.472 5.005 6.208 1.00 94.50 96 LEU A CA 1
ATOM 804 C C . LEU A 1 96 ? 13.966 6.448 6.113 1.00 94.50 96 LEU A C 1
ATOM 806 O O . LEU A 1 96 ? 13.256 7.406 6.419 1.00 94.50 96 LEU A O 1
ATOM 810 N N . THR A 1 97 ? 15.198 6.607 5.643 1.00 95.06 97 THR A N 1
ATOM 811 C CA . THR A 1 97 ? 15.754 7.920 5.310 1.00 95.06 97 THR A CA 1
ATOM 812 C C . THR A 1 97 ? 15.209 8.429 3.975 1.00 95.06 97 THR A C 1
ATOM 814 O O . THR A 1 97 ? 14.813 7.657 3.101 1.00 95.06 97 THR A O 1
ATOM 817 N N . GLN A 1 98 ? 15.266 9.746 3.754 1.00 93.75 98 GLN A N 1
ATOM 818 C CA . GLN A 1 98 ? 14.878 10.337 2.468 1.00 93.75 98 GLN A CA 1
ATOM 819 C C . GLN A 1 98 ? 15.680 9.753 1.290 1.00 93.75 98 GLN A C 1
ATOM 821 O O . GLN A 1 98 ? 15.142 9.576 0.200 1.00 93.75 98 GLN A O 1
ATOM 826 N N . GLN A 1 99 ? 16.956 9.428 1.505 1.00 95.69 99 GLN A N 1
ATOM 827 C CA . GLN A 1 99 ? 17.822 8.832 0.484 1.00 95.69 99 GLN A CA 1
ATOM 828 C C . GLN A 1 99 ? 17.401 7.397 0.152 1.00 95.69 99 GLN A C 1
ATOM 830 O O . GLN A 1 99 ? 17.340 7.048 -1.024 1.00 95.69 99 GLN A O 1
ATOM 835 N N . GLU A 1 100 ? 17.048 6.592 1.159 1.00 96.19 100 GLU A N 1
ATOM 836 C CA . GLU A 1 100 ? 16.492 5.248 0.953 1.00 96.19 100 GLU A CA 1
ATOM 837 C C . GLU A 1 100 ? 15.151 5.306 0.206 1.00 96.19 100 GLU A C 1
ATOM 839 O O . GLU A 1 100 ? 14.924 4.505 -0.696 1.00 96.19 100 GLU A O 1
ATOM 844 N N . ILE A 1 101 ? 14.296 6.294 0.497 1.00 95.31 101 IL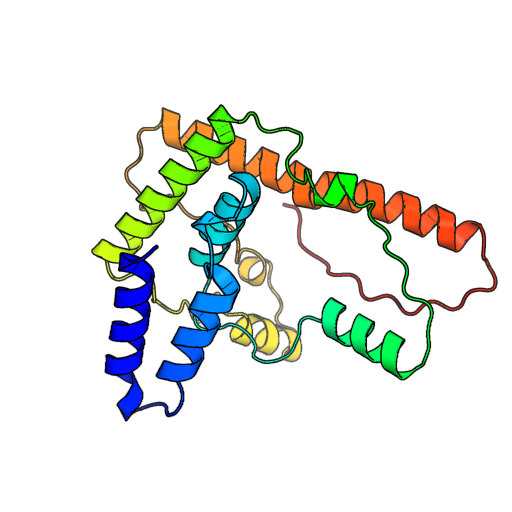E A N 1
ATOM 845 C CA . ILE A 1 101 ? 13.029 6.493 -0.228 1.00 95.31 101 ILE A CA 1
ATOM 846 C C . ILE A 1 101 ? 13.284 6.839 -1.700 1.00 95.31 101 ILE A C 1
ATOM 848 O O . ILE A 1 101 ? 12.675 6.245 -2.586 1.00 95.31 101 ILE A O 1
ATOM 852 N N . ILE A 1 102 ? 14.201 7.770 -1.983 1.00 95.81 102 ILE A N 1
ATOM 853 C CA . ILE A 1 102 ? 14.564 8.136 -3.363 1.00 95.81 102 ILE A CA 1
ATOM 854 C C . ILE A 1 102 ? 15.148 6.930 -4.105 1.00 95.81 102 ILE A C 1
ATOM 856 O O . ILE A 1 102 ? 14.783 6.681 -5.255 1.00 95.81 102 ILE A O 1
ATOM 860 N N . PHE A 1 103 ? 16.019 6.162 -3.448 1.00 95.69 103 PHE A N 1
ATOM 861 C CA . PHE A 1 103 ? 16.548 4.921 -4.003 1.00 95.69 103 PHE A CA 1
ATOM 862 C C . PHE A 1 103 ? 15.419 3.941 -4.343 1.00 95.69 103 PHE A C 1
ATOM 864 O O . PHE A 1 103 ? 15.362 3.453 -5.469 1.00 95.69 103 PHE A O 1
ATOM 871 N N . ALA A 1 104 ? 14.488 3.704 -3.416 1.00 94.75 104 ALA A N 1
ATOM 872 C CA . ALA A 1 104 ? 13.377 2.777 -3.612 1.00 94.75 104 ALA A CA 1
ATOM 873 C C . ALA A 1 104 ? 12.456 3.208 -4.760 1.00 94.75 104 ALA A C 1
ATOM 875 O O . ALA A 1 104 ? 12.044 2.373 -5.564 1.00 94.75 104 ALA A O 1
ATOM 876 N N . ILE A 1 105 ? 12.181 4.510 -4.888 1.00 94.69 105 ILE A N 1
ATOM 877 C CA . ILE A 1 105 ? 11.428 5.070 -6.017 1.00 94.69 105 ILE A CA 1
ATOM 878 C C . ILE A 1 105 ? 12.148 4.762 -7.330 1.00 94.69 105 ILE A C 1
ATOM 880 O O . ILE A 1 105 ? 11.540 4.193 -8.233 1.00 94.69 105 ILE A O 1
ATOM 884 N N . ASN A 1 106 ? 13.438 5.090 -7.433 1.00 94.88 106 ASN A N 1
ATOM 885 C CA . ASN A 1 106 ? 14.212 4.868 -8.655 1.00 94.88 106 ASN A CA 1
ATOM 886 C C . ASN A 1 106 ? 14.288 3.381 -9.019 1.00 94.88 106 ASN A C 1
ATOM 888 O O . ASN A 1 106 ? 14.075 3.016 -10.173 1.00 94.88 106 ASN A O 1
ATOM 892 N N . TYR A 1 107 ? 14.534 2.527 -8.026 1.00 92.75 107 TYR A N 1
ATOM 893 C CA . TYR A 1 107 ? 14.595 1.080 -8.193 1.00 92.75 107 TYR A CA 1
ATOM 894 C C . TYR A 1 107 ? 13.258 0.512 -8.688 1.00 92.75 107 TYR A C 1
ATOM 896 O O . TYR A 1 107 ? 13.216 -0.251 -9.652 1.00 92.75 107 TYR A O 1
ATOM 904 N N . THR A 1 108 ? 12.146 0.948 -8.089 1.00 91.50 108 THR A N 1
ATOM 905 C CA . THR A 1 108 ? 10.798 0.491 -8.462 1.00 91.50 108 THR A CA 1
ATOM 906 C C . THR A 1 108 ? 10.381 1.005 -9.836 1.00 91.50 108 THR A C 1
ATOM 908 O O . THR A 1 108 ? 9.771 0.271 -10.608 1.00 91.50 108 THR A O 1
ATOM 911 N N . VAL A 1 109 ? 10.733 2.246 -10.186 1.00 92.25 109 VAL A N 1
ATOM 912 C CA . VAL A 1 109 ? 10.497 2.784 -11.534 1.00 92.25 109 VAL A CA 1
ATOM 913 C C . VAL A 1 109 ? 11.266 1.974 -12.572 1.00 92.25 109 VAL A C 1
ATOM 915 O O . VAL A 1 109 ? 10.671 1.561 -13.563 1.00 92.25 109 VAL A O 1
ATOM 918 N N . ALA A 1 110 ? 12.549 1.691 -12.333 1.00 91.50 110 ALA A N 1
ATOM 919 C CA . ALA A 1 110 ? 13.356 0.887 -13.246 1.00 91.50 110 ALA A CA 1
ATOM 920 C C . ALA A 1 110 ? 12.791 -0.535 -13.411 1.00 91.50 110 ALA A C 1
ATOM 922 O O . ALA A 1 110 ? 12.752 -1.069 -14.520 1.00 91.50 110 ALA A O 1
ATOM 923 N N . TYR A 1 111 ? 12.279 -1.124 -12.327 1.00 89.44 111 TYR A N 1
ATOM 924 C CA . TYR A 1 111 ? 11.572 -2.400 -12.376 1.00 89.44 111 TYR A CA 1
ATOM 925 C C . TYR A 1 111 ? 10.288 -2.333 -13.222 1.00 89.44 111 TYR A C 1
ATOM 927 O O . TYR A 1 111 ? 10.083 -3.166 -14.104 1.00 89.44 111 TYR A O 1
ATOM 935 N N . LEU A 1 112 ? 9.443 -1.318 -13.022 1.00 87.81 112 LEU A N 1
ATOM 936 C CA . LEU A 1 112 ? 8.227 -1.114 -13.821 1.00 87.81 112 LEU A CA 1
ATOM 937 C C . LEU A 1 112 ? 8.541 -0.869 -15.305 1.00 87.81 112 LEU A C 1
ATOM 939 O O . LEU A 1 112 ? 7.812 -1.341 -16.177 1.00 87.81 112 LEU A O 1
ATOM 943 N N . GLU A 1 113 ? 9.631 -0.165 -15.614 1.00 89.06 113 GLU A N 1
ATOM 944 C CA . GLU A 1 113 ? 10.111 0.014 -16.988 1.00 89.06 113 GLU A CA 1
ATOM 945 C C . GLU A 1 113 ? 10.587 -1.307 -17.600 1.00 89.06 113 GLU A C 1
ATOM 947 O O . GLU A 1 113 ? 10.281 -1.590 -18.759 1.00 89.06 113 GLU A O 1
ATOM 952 N N . HIS A 1 114 ? 11.265 -2.154 -16.825 1.00 87.94 114 HIS A N 1
ATOM 953 C CA . HIS A 1 114 ? 11.616 -3.503 -17.258 1.00 87.94 114 HIS A CA 1
ATOM 954 C C . HIS A 1 114 ? 10.366 -4.341 -17.571 1.00 87.94 114 HIS A C 1
ATOM 956 O O . HIS A 1 114 ? 10.303 -4.960 -18.635 1.00 87.94 114 HIS A O 1
ATOM 962 N N . LEU A 1 115 ? 9.346 -4.318 -16.706 1.00 85.94 115 LEU A N 1
ATOM 963 C CA . LEU A 1 115 ? 8.065 -4.990 -16.964 1.00 85.94 115 LEU A CA 1
ATOM 964 C C . LEU A 1 115 ? 7.355 -4.431 -18.202 1.00 85.94 115 LEU A C 1
ATOM 966 O O . LEU A 1 115 ? 6.723 -5.180 -18.942 1.00 85.94 115 LEU A O 1
ATOM 970 N N . HIS A 1 116 ? 7.461 -3.125 -18.445 1.00 85.81 116 HIS A N 1
ATOM 971 C CA . HIS A 1 116 ? 6.904 -2.497 -19.638 1.00 85.81 116 HIS A CA 1
ATOM 972 C C . HIS A 1 116 ? 7.589 -2.997 -20.917 1.00 85.81 116 HIS A C 1
ATOM 974 O O . HIS A 1 116 ? 6.907 -3.424 -21.843 1.00 85.81 116 HIS A O 1
ATOM 980 N N . VAL A 1 117 ? 8.925 -2.982 -20.954 1.00 88.06 117 VAL A N 1
ATOM 981 C CA . VAL A 1 117 ? 9.721 -3.406 -22.122 1.00 88.06 117 VAL A CA 1
ATOM 982 C C . VAL A 1 117 ? 9.591 -4.906 -22.393 1.00 88.06 117 VAL A C 1
ATOM 984 O O . VAL A 1 117 ? 9.660 -5.330 -23.540 1.00 88.06 117 VAL A O 1
ATOM 987 N N . THR A 1 118 ? 9.393 -5.709 -21.348 1.00 86.81 118 THR A N 1
ATOM 988 C CA . THR A 1 118 ? 9.185 -7.162 -21.462 1.00 86.81 118 THR A CA 1
ATOM 989 C C . THR A 1 118 ? 7.721 -7.556 -21.667 1.00 86.81 118 THR A C 1
ATOM 991 O O . THR A 1 118 ? 7.415 -8.743 -21.638 1.00 86.81 118 THR A O 1
ATOM 994 N N . GLU A 1 119 ? 6.821 -6.583 -21.859 1.00 84.50 119 GLU A N 1
ATOM 995 C CA . GLU A 1 119 ? 5.373 -6.777 -22.053 1.00 84.50 119 GLU A CA 1
ATOM 996 C C . GLU A 1 119 ? 4.646 -7.481 -20.885 1.00 84.50 119 GLU A C 1
ATOM 998 O O . GLU A 1 119 ? 3.485 -7.868 -21.007 1.00 84.50 119 GLU A O 1
ATOM 1003 N N . LYS A 1 120 ? 5.284 -7.572 -19.711 1.00 82.56 120 LYS A N 1
ATOM 1004 C CA . LYS A 1 120 ? 4.739 -8.189 -18.489 1.00 82.56 120 LYS A CA 1
ATOM 1005 C C . LYS A 1 120 ? 3.908 -7.232 -17.625 1.00 82.56 120 LYS A C 1
ATOM 1007 O O . LYS A 1 120 ? 3.200 -7.669 -16.726 1.00 82.56 120 LYS A O 1
ATOM 1012 N N . LEU A 1 121 ? 3.966 -5.920 -17.877 1.00 80.88 121 LEU A N 1
ATOM 1013 C CA . LEU A 1 121 ? 3.341 -4.895 -17.020 1.00 80.88 121 LEU A CA 1
ATOM 1014 C C . LEU A 1 121 ? 1.815 -5.046 -16.848 1.00 80.88 121 LEU A C 1
ATOM 1016 O O . LEU A 1 121 ? 1.278 -4.694 -15.802 1.00 80.88 121 LEU A O 1
ATOM 1020 N N . PHE A 1 122 ? 1.113 -5.543 -17.869 1.00 79.69 122 PHE A N 1
ATOM 1021 C CA . PHE A 1 122 ? -0.343 -5.757 -17.844 1.00 79.69 122 PHE A CA 1
ATOM 1022 C C . PHE A 1 122 ? -0.713 -7.244 -17.917 1.00 79.69 122 PHE A C 1
ATOM 1024 O O . PHE A 1 122 ? -1.840 -7.595 -18.278 1.00 79.69 122 PHE A O 1
ATOM 1031 N N . GLU A 1 123 ? 0.240 -8.126 -17.619 1.00 76.75 123 GLU A N 1
ATOM 1032 C CA . GLU A 1 123 ? -0.004 -9.560 -17.565 1.00 76.75 123 GLU A CA 1
ATOM 1033 C C . GLU A 1 123 ? -0.843 -9.883 -16.323 1.00 76.75 123 GLU A C 1
ATOM 1035 O O . GLU A 1 123 ? -0.446 -9.612 -15.192 1.00 76.75 123 GLU A O 1
ATOM 1040 N N . VAL A 1 124 ? -2.035 -10.447 -16.528 1.00 68.31 124 VAL A N 1
ATOM 1041 C CA . VAL A 1 124 ? -2.889 -10.881 -15.418 1.00 68.31 124 VAL A CA 1
ATOM 1042 C C . VAL A 1 124 ? -2.426 -12.257 -14.982 1.00 68.31 124 VAL A C 1
ATOM 1044 O O . VAL A 1 124 ? -2.694 -13.255 -15.654 1.00 68.31 124 VAL A O 1
ATOM 1047 N N . ASN A 1 125 ? -1.776 -12.334 -13.825 1.00 67.88 125 ASN A N 1
ATOM 1048 C CA . ASN A 1 125 ? -1.495 -13.630 -13.231 1.00 67.88 125 ASN A CA 1
ATOM 1049 C C . ASN A 1 125 ? -2.782 -14.186 -12.605 1.00 67.88 125 ASN A C 1
ATOM 1051 O O . ASN A 1 125 ? -3.116 -13.865 -11.465 1.00 67.88 125 ASN A O 1
ATOM 1055 N N . ALA A 1 126 ? -3.503 -15.024 -13.355 1.00 64.19 126 ALA A N 1
ATOM 1056 C CA . ALA A 1 126 ? -4.770 -15.614 -12.923 1.00 64.19 126 ALA A CA 1
ATOM 1057 C C . ALA A 1 126 ? -4.645 -16.402 -11.605 1.00 64.19 126 ALA A C 1
ATOM 1059 O O . ALA A 1 126 ? -5.573 -16.384 -10.800 1.00 64.19 126 ALA A O 1
ATOM 1060 N N . GLY A 1 127 ? -3.495 -17.037 -11.349 1.00 65.44 127 GLY A N 1
ATOM 1061 C CA . GLY A 1 127 ? -3.218 -17.748 -10.095 1.00 65.44 127 GLY A CA 1
ATOM 1062 C C . GLY A 1 127 ? -2.940 -16.824 -8.905 1.00 65.44 127 GLY A C 1
ATOM 1063 O O . GLY A 1 127 ? -3.090 -17.248 -7.762 1.00 65.44 127 GLY A O 1
ATOM 1064 N N . LYS A 1 128 ? -2.586 -15.560 -9.171 1.00 66.12 128 LYS A N 1
ATOM 1065 C CA . LYS A 1 128 ? -2.338 -14.501 -8.185 1.00 66.12 128 LYS A CA 1
ATOM 1066 C C . LYS A 1 128 ? -3.400 -13.385 -8.234 1.00 66.12 128 LYS A C 1
ATOM 1068 O O . LYS A 1 128 ? -3.112 -12.211 -8.023 1.00 66.12 128 LYS A O 1
ATOM 1073 N N . SER A 1 129 ? -4.634 -13.726 -8.580 1.00 72.75 129 SER A N 1
ATOM 1074 C CA . SER A 1 129 ? -5.734 -12.767 -8.722 1.00 72.75 129 SER A CA 1
ATOM 1075 C C . SER A 1 129 ? -6.593 -12.729 -7.443 1.00 72.75 129 SER A C 1
ATOM 1077 O O . SER A 1 129 ? -6.728 -13.743 -6.752 1.00 72.75 129 SER A O 1
ATOM 1079 N N . ILE A 1 130 ? -7.176 -11.572 -7.106 1.00 75.00 130 ILE A N 1
ATOM 1080 C CA . ILE A 1 130 ? -8.155 -11.446 -6.009 1.00 75.00 130 ILE A CA 1
ATOM 1081 C C . ILE A 1 130 ? -9.365 -12.325 -6.322 1.00 75.00 130 ILE A C 1
ATOM 1083 O O . ILE A 1 130 ? -9.908 -12.978 -5.433 1.00 75.00 130 ILE A O 1
ATOM 1087 N N . SER A 1 131 ? -9.767 -12.391 -7.592 1.00 76.50 131 SER A N 1
ATOM 1088 C CA . SER A 1 131 ? -10.845 -13.276 -8.033 1.00 76.50 131 SER A CA 1
ATOM 1089 C C . SER A 1 131 ? -10.531 -14.757 -7.775 1.00 76.50 131 SER A C 1
ATOM 1091 O O . SER A 1 131 ? -11.403 -15.480 -7.284 1.00 76.50 131 SER A O 1
ATOM 1093 N N . ALA A 1 132 ? -9.292 -15.208 -8.008 1.00 79.25 132 ALA A N 1
ATOM 1094 C CA . ALA A 1 132 ? -8.856 -16.552 -7.627 1.00 79.25 132 ALA A CA 1
ATOM 1095 C C . ALA A 1 132 ? -8.847 -16.744 -6.107 1.00 79.25 132 ALA A C 1
ATOM 1097 O O . ALA A 1 132 ? -9.394 -17.736 -5.634 1.00 79.25 132 ALA A O 1
ATOM 1098 N N . LEU A 1 133 ? -8.322 -15.787 -5.334 1.00 81.69 133 LEU A N 1
ATOM 1099 C CA . LEU A 1 133 ? -8.354 -15.852 -3.868 1.00 81.69 133 LEU A CA 1
ATOM 1100 C C . LEU A 1 133 ? -9.792 -16.003 -3.339 1.00 81.69 133 LEU A C 1
ATOM 1102 O O . LEU A 1 133 ? -10.059 -16.872 -2.512 1.00 81.69 133 LEU A O 1
ATOM 1106 N N . VAL A 1 134 ? -10.737 -15.202 -3.841 1.00 82.00 134 VAL A N 1
ATOM 1107 C CA . VAL A 1 134 ? -12.155 -15.261 -3.443 1.00 82.00 134 VAL A CA 1
ATOM 1108 C C . VAL A 1 134 ? -12.787 -16.599 -3.824 1.00 82.00 134 VAL A C 1
ATOM 1110 O O . VAL A 1 134 ? -13.573 -17.155 -3.051 1.00 82.00 134 VAL A O 1
ATOM 1113 N N . LYS A 1 135 ? -12.462 -17.127 -5.007 1.00 84.81 135 LYS A N 1
ATOM 1114 C CA . LYS A 1 135 ? -12.949 -18.433 -5.457 1.00 84.81 135 LYS A CA 1
ATOM 1115 C C . LYS A 1 135 ? -12.460 -19.546 -4.531 1.00 84.81 135 LYS A C 1
ATOM 1117 O O . LYS A 1 135 ? -13.280 -20.310 -4.030 1.00 84.81 135 LYS A O 1
ATOM 1122 N N . GLU A 1 136 ? -11.161 -19.608 -4.265 1.00 86.00 136 GLU A N 1
ATOM 1123 C CA . GLU A 1 136 ? -10.572 -20.659 -3.431 1.00 86.00 136 GLU A CA 1
ATOM 1124 C C . GLU A 1 136 ? -10.999 -20.532 -1.961 1.00 86.00 136 GLU A C 1
ATOM 1126 O O . GLU A 1 136 ? -11.269 -21.547 -1.319 1.00 86.00 136 GLU A O 1
ATOM 1131 N N . TYR A 1 137 ? -11.195 -19.303 -1.460 1.00 84.44 137 TYR A N 1
ATOM 1132 C CA . TYR A 1 137 ? -11.840 -19.046 -0.166 1.00 84.44 137 TYR A CA 1
ATOM 1133 C C . TYR A 1 137 ? -13.225 -19.693 -0.089 1.00 84.44 137 TYR A C 1
ATOM 1135 O O . TYR A 1 137 ? -13.506 -20.470 0.822 1.00 84.44 137 TYR A O 1
ATOM 1143 N N . ARG A 1 138 ? -14.091 -19.411 -1.072 1.00 86.00 138 ARG A N 1
ATOM 1144 C CA . ARG A 1 138 ? -15.458 -19.956 -1.128 1.00 86.00 138 ARG A CA 1
ATOM 1145 C C . ARG A 1 138 ? -15.485 -21.477 -1.252 1.00 86.00 138 ARG A C 1
ATOM 1147 O O . ARG A 1 138 ? -16.419 -22.103 -0.762 1.00 86.00 138 ARG A O 1
ATOM 1154 N N . CYS A 1 139 ? -14.483 -22.058 -1.903 1.00 91.19 139 CYS A N 1
ATOM 1155 C CA . CYS A 1 139 ? -14.342 -23.501 -2.066 1.00 91.19 139 CYS A CA 1
ATOM 1156 C C . CYS A 1 139 ? -13.657 -24.195 -0.874 1.00 91.19 139 CYS A C 1
ATOM 1158 O O . CYS A 1 139 ? -13.548 -25.417 -0.888 1.00 91.19 139 CYS A O 1
ATOM 1160 N N . GLY A 1 140 ? -13.205 -23.454 0.146 1.00 87.00 140 GLY A N 1
ATOM 1161 C CA . GLY A 1 140 ? -12.521 -24.019 1.314 1.00 87.00 140 GLY A CA 1
ATOM 1162 C C . GLY A 1 140 ? -11.099 -24.522 1.033 1.00 87.00 140 GLY A C 1
ATOM 1163 O O . GLY A 1 140 ? -10.592 -25.345 1.788 1.00 87.00 140 GLY A O 1
ATOM 1164 N N . ASN A 1 141 ? -10.459 -24.043 -0.036 1.00 87.00 141 ASN A N 1
ATOM 1165 C CA . ASN A 1 141 ? -9.141 -24.484 -0.506 1.00 87.00 141 ASN A CA 1
ATOM 1166 C C . ASN A 1 141 ? -8.097 -23.353 -0.414 1.00 87.00 141 ASN A C 1
ATOM 1168 O O . ASN A 1 141 ? -7.373 -23.054 -1.364 1.00 87.00 141 ASN A O 1
ATOM 1172 N N . LEU A 1 142 ? -8.063 -22.662 0.727 1.00 81.31 142 LEU A N 1
ATOM 1173 C CA . LEU A 1 142 ? -7.097 -21.589 0.969 1.00 81.31 142 LEU A CA 1
ATOM 1174 C C . LEU A 1 142 ? -5.710 -22.154 1.255 1.00 81.31 142 LEU A C 1
ATOM 1176 O O . LEU A 1 142 ? -5.543 -23.055 2.072 1.00 81.31 142 LEU A O 1
ATOM 1180 N N . ASP A 1 143 ? -4.720 -21.557 0.607 1.00 77.69 143 ASP A N 1
ATOM 1181 C CA . ASP A 1 143 ? -3.305 -21.905 0.689 1.00 77.69 143 ASP A CA 1
ATOM 1182 C C . ASP A 1 143 ? -2.491 -20.605 0.825 1.00 77.69 143 ASP A C 1
ATOM 1184 O O . ASP A 1 143 ? -2.859 -19.578 0.242 1.00 77.69 143 ASP A O 1
ATOM 1188 N N . ASP A 1 144 ? -1.385 -20.650 1.575 1.00 73.69 144 ASP A N 1
ATOM 1189 C CA . ASP A 1 144 ? -0.449 -19.541 1.810 1.00 73.69 144 ASP A CA 1
ATOM 1190 C C . ASP A 1 144 ? -0.008 -18.863 0.497 1.00 73.69 144 ASP A C 1
ATOM 1192 O O . ASP A 1 144 ? 0.181 -17.643 0.452 1.00 73.69 144 ASP A O 1
ATOM 1196 N N . LYS A 1 145 ? 0.080 -19.618 -0.609 1.00 72.62 145 LYS A N 1
ATOM 1197 C CA . LYS A 1 145 ? 0.450 -19.085 -1.935 1.00 72.62 145 LYS A CA 1
ATOM 1198 C C . LYS A 1 145 ? -0.479 -17.978 -2.445 1.00 72.62 145 LYS A C 1
ATOM 1200 O O . LYS A 1 145 ? -0.037 -17.130 -3.220 1.00 72.62 145 LYS A O 1
ATOM 1205 N N . TYR A 1 146 ? -1.744 -17.956 -2.011 1.00 68.75 146 TYR A N 1
ATOM 1206 C CA . TYR A 1 146 ? -2.700 -16.915 -2.398 1.00 68.75 146 TYR A CA 1
ATOM 1207 C C . TYR A 1 146 ? -2.557 -15.630 -1.575 1.00 68.75 146 TYR A C 1
ATOM 1209 O O . TYR A 1 146 ? -3.154 -14.616 -1.921 1.00 68.75 146 TYR A O 1
ATOM 1217 N N . PHE A 1 147 ? -1.763 -15.648 -0.504 1.00 64.81 147 PHE A N 1
ATOM 1218 C CA . PHE A 1 147 ? -1.475 -14.476 0.323 1.00 64.81 147 PHE A CA 1
ATOM 1219 C C . PHE A 1 147 ? -0.105 -13.854 0.001 1.00 64.81 147 PHE A C 1
ATOM 1221 O O . PHE A 1 147 ? 0.146 -12.706 0.358 1.00 64.81 147 PHE A O 1
ATOM 1228 N N . GLN A 1 148 ? 0.745 -14.546 -0.770 1.00 61.88 148 GLN A N 1
ATOM 1229 C CA . GLN A 1 148 ? 2.015 -14.034 -1.318 1.00 61.88 148 GLN A CA 1
ATOM 1230 C C . GLN A 1 148 ? 1.826 -13.102 -2.535 1.00 61.88 148 GLN A C 1
ATOM 1232 O O . GLN A 1 148 ? 2.706 -12.974 -3.390 1.00 61.88 148 GLN A O 1
ATOM 1237 N N . MET A 1 149 ? 0.671 -12.440 -2.637 1.00 54.25 149 MET A N 1
ATOM 1238 C CA . MET A 1 149 ? 0.339 -11.515 -3.732 1.00 54.25 149 MET A CA 1
ATOM 1239 C C . MET A 1 149 ? 1.317 -10.340 -3.823 1.00 54.25 149 MET A C 1
ATOM 1241 O O . MET A 1 149 ? 1.507 -9.781 -4.898 1.00 54.25 149 MET A O 1
ATOM 1245 N N . ASN A 1 150 ? 1.979 -10.023 -2.707 1.00 51.88 150 ASN A N 1
ATOM 1246 C CA . ASN A 1 150 ? 2.738 -8.790 -2.529 1.00 51.88 150 ASN A CA 1
ATOM 1247 C C . ASN A 1 150 ? 4.250 -9.022 -2.398 1.00 51.88 150 ASN A C 1
ATOM 1249 O O . ASN A 1 150 ? 4.965 -8.106 -1.997 1.00 51.88 150 ASN A O 1
ATOM 1253 N N . GLU A 1 151 ? 4.767 -10.229 -2.653 1.00 56.34 151 GLU A N 1
ATOM 1254 C CA . GLU A 1 151 ? 6.216 -10.405 -2.796 1.00 56.34 151 GLU A CA 1
ATOM 1255 C C . GLU A 1 151 ? 6.639 -9.945 -4.190 1.00 56.34 151 GLU A C 1
ATOM 1257 O O . GLU A 1 151 ? 6.432 -10.634 -5.192 1.00 56.34 151 GLU A O 1
ATOM 1262 N N . PHE A 1 152 ? 7.230 -8.751 -4.249 1.00 57.91 152 PHE A N 1
ATOM 1263 C CA . PHE A 1 152 ? 7.886 -8.248 -5.447 1.00 57.91 152 PHE A CA 1
ATOM 1264 C C . PHE A 1 152 ? 9.053 -9.177 -5.782 1.00 57.91 152 PHE A C 1
ATOM 1266 O O . PHE A 1 152 ? 10.131 -9.096 -5.190 1.00 57.91 152 PHE A O 1
ATOM 1273 N N . SER A 1 153 ? 8.850 -10.087 -6.732 1.00 59.25 153 SER A N 1
ATOM 1274 C CA . SER A 1 153 ? 9.951 -10.891 -7.243 1.00 59.25 153 SER A CA 1
ATOM 1275 C C . SER A 1 153 ? 10.757 -10.050 -8.224 1.00 59.25 153 SER A C 1
ATOM 1277 O O . SER A 1 153 ? 10.531 -10.065 -9.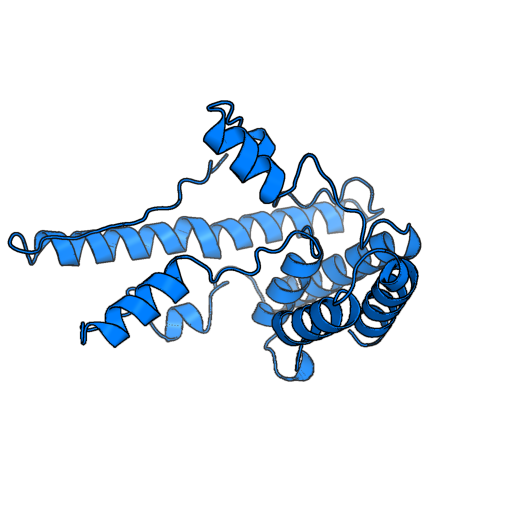430 1.00 59.25 153 SER A O 1
ATOM 1279 N N . PHE A 1 154 ? 11.743 -9.324 -7.701 1.00 65.25 154 PHE A N 1
ATOM 1280 C CA . PHE A 1 154 ? 12.765 -8.662 -8.514 1.00 65.25 154 PHE A CA 1
ATOM 1281 C C . PHE A 1 154 ? 13.730 -9.666 -9.177 1.00 65.25 154 PHE A C 1
ATOM 1283 O O . PHE A 1 154 ? 14.753 -9.258 -9.716 1.00 65.25 154 PHE A O 1
ATOM 1290 N N . ALA A 1 155 ? 13.451 -10.975 -9.126 1.00 61.62 155 ALA A N 1
ATOM 1291 C CA . ALA A 1 155 ? 14.360 -12.027 -9.580 1.00 61.62 155 ALA A CA 1
ATOM 1292 C C . ALA A 1 155 ? 14.710 -11.917 -11.075 1.00 61.62 155 ALA A C 1
ATOM 1294 O O . ALA A 1 155 ? 15.859 -12.140 -11.449 1.00 61.62 155 ALA A O 1
ATOM 1295 N N . ASP A 1 156 ? 13.747 -11.512 -11.907 1.00 65.44 156 ASP A N 1
ATOM 1296 C CA . ASP A 1 156 ? 13.946 -11.319 -13.351 1.00 65.44 156 ASP A CA 1
ATOM 1297 C C . ASP A 1 156 ? 14.611 -9.967 -13.687 1.00 65.44 156 ASP A C 1
ATOM 1299 O O . ASP A 1 156 ? 15.090 -9.753 -14.805 1.00 65.44 156 ASP A O 1
ATOM 1303 N N . PHE A 1 157 ? 14.671 -9.045 -12.722 1.00 79.12 157 PHE A N 1
ATOM 1304 C CA . PHE A 1 157 ? 15.213 -7.706 -12.905 1.00 79.12 157 PHE A CA 1
ATOM 1305 C C . PHE A 1 157 ? 16.720 -7.688 -12.641 1.00 79.12 157 PHE A C 1
ATOM 1307 O O . PHE A 1 157 ? 17.189 -7.902 -11.523 1.00 79.12 157 PHE A O 1
ATOM 1314 N N . LYS A 1 158 ? 17.503 -7.404 -13.688 1.00 75.62 158 LYS A N 1
ATOM 1315 C CA . LYS A 1 158 ? 18.967 -7.307 -13.603 1.00 75.62 158 LYS A CA 1
ATOM 1316 C C . LYS A 1 158 ? 19.397 -6.039 -12.856 1.00 75.62 158 LYS A C 1
ATOM 1318 O O . LYS A 1 158 ? 19.749 -5.040 -13.477 1.00 75.62 158 LYS A O 1
ATOM 1323 N N . ALA A 1 159 ? 19.400 -6.105 -11.530 1.00 78.75 159 ALA A N 1
ATOM 1324 C CA . ALA A 1 159 ? 20.040 -5.131 -10.651 1.00 78.75 159 ALA A CA 1
ATOM 1325 C C . ALA A 1 159 ? 21.405 -5.646 -10.167 1.00 78.75 159 ALA A C 1
ATOM 1327 O O . ALA A 1 159 ? 21.621 -6.855 -10.078 1.00 78.75 159 ALA A O 1
ATOM 1328 N N . GLY A 1 160 ? 22.328 -4.737 -9.834 1.00 84.62 160 GLY A N 1
ATOM 1329 C CA . GLY A 1 160 ? 23.563 -5.121 -9.147 1.00 84.62 160 GLY A CA 1
ATOM 1330 C C . GLY A 1 160 ? 23.253 -5.714 -7.769 1.00 84.62 160 GLY A C 1
ATOM 1331 O O . GLY A 1 160 ? 22.299 -5.286 -7.121 1.00 84.62 160 GLY A O 1
ATOM 1332 N N . ASP A 1 161 ? 24.062 -6.670 -7.299 1.00 86.19 161 ASP A N 1
ATOM 1333 C CA . ASP A 1 161 ? 23.799 -7.376 -6.031 1.00 86.19 161 ASP A CA 1
ATOM 1334 C C . ASP A 1 161 ? 23.597 -6.409 -4.853 1.00 86.19 161 ASP A C 1
ATOM 1336 O O . ASP A 1 161 ? 22.661 -6.563 -4.076 1.00 86.19 161 ASP A O 1
ATOM 1340 N N . ARG A 1 162 ? 24.401 -5.338 -4.787 1.00 89.38 162 ARG A N 1
ATOM 1341 C CA . ARG A 1 162 ? 24.279 -4.293 -3.755 1.00 89.38 162 ARG A CA 1
ATOM 1342 C C . ARG A 1 162 ? 22.932 -3.571 -3.777 1.00 89.38 162 ARG A C 1
ATOM 1344 O O . ARG A 1 162 ? 22.374 -3.303 -2.716 1.00 89.38 162 ARG A O 1
ATOM 1351 N N . ASP A 1 163 ? 22.420 -3.255 -4.964 1.00 90.81 163 ASP A N 1
ATOM 1352 C CA . ASP A 1 163 ? 21.139 -2.561 -5.110 1.00 90.81 163 ASP A CA 1
ATOM 1353 C C . ASP A 1 163 ? 19.985 -3.493 -4.744 1.00 90.81 163 ASP A C 1
ATOM 1355 O O . ASP A 1 163 ? 19.034 -3.073 -4.090 1.00 90.81 163 ASP A O 1
ATOM 1359 N N . ARG A 1 164 ? 20.089 -4.777 -5.108 1.00 88.31 164 ARG A N 1
ATOM 1360 C CA . ARG A 1 164 ? 19.113 -5.795 -4.708 1.00 88.31 164 ARG A CA 1
ATOM 1361 C C . ARG A 1 164 ? 19.075 -5.961 -3.189 1.00 88.31 164 ARG A C 1
ATOM 1363 O O . ARG A 1 164 ? 17.990 -5.954 -2.613 1.00 88.31 164 ARG A O 1
ATOM 1370 N N . ASP A 1 165 ? 20.231 -6.063 -2.541 1.00 89.62 165 ASP A N 1
ATOM 1371 C CA . ASP A 1 165 ? 20.316 -6.218 -1.085 1.00 89.62 165 ASP A CA 1
ATOM 1372 C C . ASP A 1 165 ? 19.746 -4.989 -0.359 1.00 89.62 165 ASP A C 1
ATOM 1374 O O . ASP A 1 165 ? 19.016 -5.116 0.629 1.00 89.62 165 ASP A O 1
ATOM 1378 N N . LEU A 1 166 ? 20.022 -3.786 -0.876 1.00 92.56 166 LEU A N 1
ATOM 1379 C CA . LEU A 1 166 ? 19.452 -2.549 -0.347 1.00 92.56 166 LEU A CA 1
ATOM 1380 C C . LEU A 1 166 ? 17.932 -2.484 -0.555 1.00 92.56 166 LEU A C 1
ATOM 1382 O O . LEU A 1 166 ? 17.211 -2.140 0.381 1.00 92.56 166 LEU A O 1
ATOM 1386 N N . ALA A 1 167 ? 17.431 -2.856 -1.734 1.00 91.25 167 ALA A N 1
ATOM 1387 C CA . ALA A 1 167 ? 15.997 -2.900 -2.016 1.00 91.25 167 ALA A CA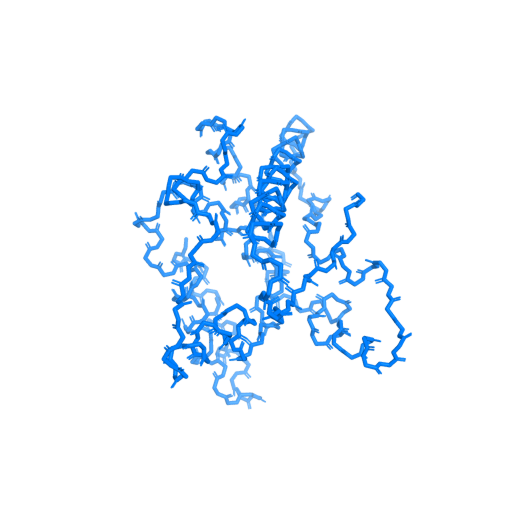 1
ATOM 1388 C C . ALA A 1 167 ? 15.266 -3.884 -1.090 1.00 91.25 167 ALA A C 1
ATOM 1390 O O . ALA A 1 167 ? 14.238 -3.533 -0.514 1.00 91.25 167 ALA A O 1
ATOM 1391 N N . GLN A 1 168 ? 15.827 -5.075 -0.861 1.00 89.00 168 GLN A N 1
ATOM 1392 C CA . GLN A 1 168 ? 15.274 -6.056 0.081 1.00 89.00 168 GLN A CA 1
ATOM 1393 C C . GLN A 1 168 ? 15.285 -5.549 1.527 1.00 89.00 168 GLN A C 1
ATOM 1395 O O . GLN A 1 168 ? 14.321 -5.746 2.271 1.00 89.00 168 GLN A O 1
ATOM 1400 N N . LYS A 1 169 ? 16.362 -4.872 1.945 1.00 92.62 169 LYS A N 1
ATOM 1401 C CA . LYS A 1 169 ? 16.429 -4.231 3.264 1.00 92.62 169 LYS A CA 1
ATOM 1402 C C . LYS A 1 169 ? 15.312 -3.192 3.419 1.00 92.62 169 LYS A C 1
ATOM 1404 O O . LYS A 1 169 ? 14.638 -3.195 4.449 1.00 92.62 169 LYS A O 1
ATOM 1409 N N . ILE A 1 170 ? 15.116 -2.343 2.410 1.00 93.12 170 ILE A N 1
ATOM 1410 C CA . ILE A 1 170 ? 14.082 -1.305 2.413 1.00 93.12 170 ILE A CA 1
ATOM 1411 C C . ILE A 1 170 ? 12.685 -1.925 2.433 1.00 93.12 170 ILE A C 1
ATOM 1413 O O . ILE A 1 170 ? 11.869 -1.496 3.242 1.00 93.12 170 ILE A O 1
ATOM 1417 N N . ASP A 1 171 ? 12.413 -2.955 1.625 1.00 88.50 171 ASP A N 1
ATOM 1418 C CA . ASP A 1 171 ? 11.112 -3.641 1.622 1.00 88.50 171 ASP A CA 1
ATOM 1419 C C . ASP A 1 171 ? 10.774 -4.212 3.006 1.00 88.50 171 ASP A C 1
ATOM 1421 O O . ASP A 1 171 ? 9.675 -4.010 3.524 1.00 88.50 171 ASP A O 1
ATOM 1425 N N . ARG A 1 172 ? 11.752 -4.832 3.675 1.00 89.00 172 ARG A N 1
ATOM 1426 C CA . ARG A 1 172 ? 11.578 -5.326 5.046 1.00 89.00 172 ARG A CA 1
ATOM 1427 C C . ARG A 1 172 ? 11.283 -4.196 6.034 1.00 89.00 172 ARG A C 1
ATOM 1429 O O . ARG A 1 172 ? 10.384 -4.332 6.857 1.00 89.00 172 ARG A O 1
ATOM 1436 N N . GLN A 1 173 ? 12.018 -3.085 5.965 1.00 92.94 173 GLN A N 1
ATOM 1437 C CA . GLN A 1 173 ? 11.770 -1.917 6.823 1.00 92.94 173 GLN A CA 1
ATOM 1438 C C . GLN A 1 173 ? 10.390 -1.302 6.566 1.00 92.94 173 GLN A C 1
ATOM 1440 O O . GLN A 1 173 ? 9.705 -0.914 7.513 1.00 92.94 173 GLN A O 1
ATOM 1445 N N . LEU A 1 174 ? 9.969 -1.266 5.302 1.00 90.94 174 LEU A N 1
ATOM 1446 C CA . LEU A 1 174 ? 8.665 -0.781 4.883 1.00 90.94 174 LEU A CA 1
ATOM 1447 C C . LEU A 1 174 ? 7.547 -1.636 5.483 1.00 90.94 174 LEU A C 1
ATOM 1449 O O . LEU A 1 174 ? 6.663 -1.095 6.142 1.00 90.94 174 LEU A O 1
ATOM 1453 N N . ARG A 1 175 ? 7.615 -2.964 5.315 1.00 87.62 175 ARG A N 1
ATOM 1454 C CA . ARG A 1 175 ? 6.658 -3.917 5.907 1.00 87.62 175 ARG A CA 1
ATOM 1455 C C . ARG A 1 175 ? 6.591 -3.782 7.418 1.00 87.62 175 ARG A C 1
ATOM 1457 O O . ARG A 1 175 ? 5.507 -3.765 7.993 1.00 87.62 175 ARG A O 1
ATOM 1464 N N . GLU A 1 176 ? 7.742 -3.653 8.054 1.00 90.12 176 GLU A N 1
ATOM 1465 C CA . GLU A 1 176 ? 7.825 -3.482 9.494 1.00 90.12 176 GLU A CA 1
ATOM 1466 C C . GLU A 1 176 ? 7.122 -2.187 9.958 1.00 90.12 176 GLU A C 1
ATOM 1468 O O . GLU A 1 176 ? 6.369 -2.205 10.931 1.00 90.12 176 GLU A O 1
ATOM 1473 N N . ASP A 1 177 ? 7.310 -1.068 9.250 1.00 92.06 177 ASP A N 1
ATOM 1474 C CA . ASP A 1 177 ? 6.650 0.205 9.562 1.00 92.06 177 ASP A CA 1
ATOM 1475 C C . ASP A 1 177 ? 5.133 0.165 9.335 1.00 92.06 177 ASP A C 1
ATOM 1477 O O . ASP A 1 177 ? 4.363 0.544 10.228 1.00 92.06 177 ASP A O 1
ATOM 1481 N N . ILE A 1 178 ? 4.706 -0.287 8.151 1.00 89.44 178 ILE A N 1
ATOM 1482 C CA . ILE A 1 178 ? 3.311 -0.169 7.703 1.00 89.44 178 ILE A CA 1
ATOM 1483 C C . ILE A 1 178 ? 2.424 -1.319 8.185 1.00 89.44 178 ILE A C 1
ATOM 1485 O O . ILE A 1 178 ? 1.207 -1.154 8.246 1.00 89.44 178 ILE A O 1
ATOM 1489 N N . ILE A 1 179 ? 3.010 -2.472 8.521 1.00 86.81 179 ILE A N 1
ATOM 1490 C CA . ILE A 1 179 ? 2.282 -3.655 8.993 1.00 86.81 179 ILE A CA 1
ATOM 1491 C C . ILE A 1 179 ? 2.551 -3.855 10.478 1.00 86.81 179 ILE A C 1
ATOM 1493 O O . ILE A 1 179 ? 1.664 -3.598 11.285 1.00 86.81 179 ILE A O 1
ATOM 1497 N N . ALA A 1 180 ? 3.752 -4.295 10.857 1.00 89.06 180 ALA A N 1
ATOM 1498 C CA . ALA A 1 180 ? 4.008 -4.803 12.205 1.00 89.06 180 ALA A CA 1
ATOM 1499 C C . ALA A 1 180 ? 3.836 -3.718 13.277 1.00 89.06 180 ALA A C 1
ATOM 1501 O O . ALA A 1 180 ? 2.929 -3.798 14.110 1.00 89.06 180 ALA A O 1
ATOM 1502 N N . ARG A 1 181 ? 4.629 -2.642 13.197 1.00 91.31 181 ARG A N 1
ATOM 1503 C CA . ARG A 1 181 ? 4.570 -1.534 14.160 1.00 91.31 181 ARG A CA 1
ATOM 1504 C C . ARG A 1 181 ? 3.220 -0.829 14.149 1.00 91.31 181 ARG A C 1
ATOM 1506 O O . ARG A 1 181 ? 2.763 -0.352 15.188 1.00 91.31 181 ARG A O 1
ATOM 1513 N N . ARG A 1 182 ? 2.590 -0.699 12.979 1.00 91.62 182 ARG A N 1
ATOM 1514 C CA . ARG A 1 182 ? 1.256 -0.096 12.858 1.00 91.62 182 ARG A CA 1
ATOM 1515 C C . ARG A 1 182 ? 0.202 -0.954 13.558 1.00 91.62 182 ARG A C 1
ATOM 1517 O O . ARG A 1 182 ? -0.560 -0.427 14.366 1.00 91.62 182 ARG A O 1
ATOM 1524 N N . ASN A 1 183 ? 0.188 -2.258 13.291 1.00 90.75 183 ASN A N 1
ATOM 1525 C CA . ASN A 1 183 ? -0.764 -3.196 13.879 1.00 90.75 183 ASN A CA 1
ATOM 1526 C C . ASN A 1 183 ? -0.612 -3.278 15.397 1.00 90.75 183 ASN A C 1
ATOM 1528 O O . ASN A 1 183 ? -1.623 -3.256 16.089 1.00 90.75 183 ASN A O 1
ATOM 1532 N N . GLU A 1 184 ? 0.617 -3.287 15.914 1.00 92.56 184 GLU A N 1
ATOM 1533 C CA . GLU A 1 184 ? 0.877 -3.259 17.357 1.00 92.56 184 GLU A CA 1
ATOM 1534 C C . GLU A 1 184 ? 0.253 -2.017 18.014 1.00 92.56 184 GLU A C 1
ATOM 1536 O O . GLU A 1 184 ? -0.542 -2.136 18.947 1.00 92.56 184 GLU A O 1
ATOM 1541 N N . ARG A 1 185 ? 0.516 -0.817 17.470 1.00 93.44 185 ARG A N 1
ATOM 1542 C CA . ARG A 1 185 ? -0.063 0.431 18.000 1.00 93.44 185 ARG A CA 1
ATOM 1543 C C . ARG A 1 185 ? -1.589 0.442 17.933 1.00 93.44 185 ARG A C 1
ATOM 1545 O O . ARG A 1 185 ? -2.236 0.891 18.881 1.00 93.44 185 ARG A O 1
ATOM 1552 N N . MET A 1 186 ? -2.170 -0.023 16.826 1.00 91.56 186 MET A N 1
ATOM 1553 C CA . MET A 1 186 ? -3.626 -0.112 16.682 1.00 91.56 186 MET A CA 1
ATOM 1554 C C . MET A 1 186 ? -4.228 -1.109 17.675 1.00 91.56 186 MET A C 1
ATOM 1556 O O . MET A 1 186 ? -5.236 -0.791 18.302 1.00 91.56 186 MET A O 1
ATOM 1560 N N . ALA A 1 187 ? -3.597 -2.271 17.861 1.00 92.25 187 ALA A N 1
ATOM 1561 C CA . ALA A 1 187 ? -4.046 -3.300 18.790 1.00 92.25 187 ALA A CA 1
ATOM 1562 C C . ALA A 1 187 ? -4.041 -2.791 20.235 1.00 92.25 187 ALA A C 1
ATOM 1564 O O . ALA A 1 187 ? -5.064 -2.891 20.906 1.00 92.25 187 ALA A O 1
ATOM 1565 N N . SER A 1 188 ? -2.959 -2.150 20.691 1.00 94.44 188 SER A N 1
ATOM 1566 C CA . SER A 1 188 ? -2.908 -1.569 22.041 1.00 94.44 188 SER A CA 1
ATOM 1567 C C . SER A 1 188 ? -3.970 -0.485 22.260 1.00 94.44 188 SER A C 1
ATOM 1569 O O . SER A 1 188 ? -4.517 -0.351 23.352 1.00 94.44 188 SER A O 1
ATOM 1571 N N . ARG A 1 189 ? -4.295 0.316 21.236 1.00 93.06 189 ARG A N 1
ATOM 1572 C CA . ARG A 1 189 ? -5.361 1.329 21.344 1.00 93.06 189 ARG A CA 1
ATOM 1573 C C . ARG A 1 189 ? -6.747 0.705 21.388 1.00 93.06 189 ARG A C 1
ATOM 1575 O O . ARG A 1 189 ? -7.576 1.155 22.174 1.00 93.06 189 ARG A O 1
ATOM 1582 N N . LEU A 1 190 ? -6.991 -0.310 20.565 1.00 91.38 190 LEU A N 1
ATOM 1583 C CA . LEU A 1 190 ? -8.237 -1.068 20.591 1.00 91.38 190 LEU A CA 1
ATOM 1584 C C . LEU A 1 190 ? -8.437 -1.739 21.950 1.00 91.38 190 LEU A C 1
ATOM 1586 O O . LEU A 1 190 ? -9.510 -1.601 22.526 1.00 91.38 190 LEU A O 1
ATOM 1590 N N . ASP A 1 191 ? -7.397 -2.368 22.494 1.00 92.12 191 ASP A N 1
ATOM 1591 C CA . ASP A 1 191 ? -7.423 -2.988 23.820 1.00 92.12 191 ASP A CA 1
ATOM 1592 C C . ASP A 1 191 ? -7.815 -1.987 24.917 1.00 92.12 191 ASP A C 1
ATOM 1594 O O . ASP A 1 191 ? -8.739 -2.233 25.693 1.00 92.12 191 ASP A O 1
ATOM 1598 N N . ASN A 1 192 ? -7.216 -0.792 24.908 1.00 93.31 192 ASN A N 1
ATOM 1599 C CA . ASN A 1 192 ? -7.578 0.278 25.839 1.00 93.31 192 ASN A CA 1
ATOM 1600 C C . ASN A 1 192 ? -9.042 0.730 25.691 1.00 93.31 192 ASN A C 1
ATOM 1602 O O . ASN A 1 192 ? -9.719 0.968 26.695 1.00 93.31 192 ASN A O 1
ATOM 1606 N N . ILE A 1 193 ? -9.542 0.858 24.455 1.00 90.81 193 ILE A N 1
ATOM 1607 C CA . ILE A 1 193 ? -10.932 1.261 24.183 1.00 90.81 193 ILE A CA 1
ATOM 1608 C C . ILE A 1 193 ? -11.906 0.206 24.706 1.00 90.81 193 ILE A C 1
ATOM 1610 O O . ILE A 1 193 ? -12.872 0.561 25.381 1.00 90.81 193 ILE A O 1
ATOM 1614 N N . LEU A 1 194 ? -11.651 -1.068 24.413 1.00 90.75 194 LEU A N 1
ATOM 1615 C CA . LEU A 1 194 ? -12.514 -2.176 24.817 1.00 90.75 194 LEU A CA 1
ATOM 1616 C C . LEU A 1 194 ? -12.496 -2.363 26.338 1.00 90.75 194 LEU A C 1
ATOM 1618 O O . LEU A 1 194 ? -13.555 -2.427 26.959 1.00 90.75 194 LEU A O 1
ATOM 1622 N N . SER A 1 195 ? -11.310 -2.344 26.950 1.00 93.06 195 SER A N 1
ATOM 1623 C CA . SER A 1 195 ? -11.140 -2.494 28.401 1.00 93.06 195 SER A CA 1
ATOM 1624 C C . SER A 1 195 ? -11.793 -1.362 29.197 1.00 93.06 195 SER A C 1
ATOM 1626 O O . SER A 1 195 ? -12.362 -1.595 30.262 1.00 93.06 195 SER A O 1
ATOM 1628 N N . SER A 1 196 ? -11.767 -0.133 28.674 1.00 94.69 196 SER A N 1
ATOM 1629 C CA . SER A 1 196 ? -12.394 1.025 29.331 1.00 94.69 196 SER A CA 1
ATOM 1630 C C . SER A 1 196 ? -13.917 1.070 29.168 1.00 94.69 196 SER A C 1
ATOM 1632 O O . SER A 1 196 ? -14.574 1.899 29.793 1.00 94.69 196 SER A O 1
ATOM 1634 N N . ASN A 1 197 ? -14.494 0.224 28.309 1.00 91.38 197 ASN A N 1
ATOM 1635 C CA . ASN A 1 197 ? -15.911 0.263 27.961 1.00 91.38 197 ASN A CA 1
ATOM 1636 C C . ASN A 1 197 ? -16.504 -1.157 27.868 1.00 91.38 197 ASN A C 1
ATOM 1638 O O . ASN A 1 197 ? -16.940 -1.569 26.790 1.00 91.38 197 ASN A O 1
ATOM 1642 N N . PRO A 1 198 ? -16.573 -1.906 28.985 1.00 92.06 198 PRO A N 1
ATOM 1643 C CA . PRO A 1 198 ? -16.993 -3.312 28.982 1.00 92.06 198 PRO A CA 1
ATOM 1644 C C . PRO A 1 198 ? -18.440 -3.526 28.506 1.00 92.06 198 PRO A C 1
ATOM 1646 O O . PRO A 1 198 ? -18.804 -4.618 28.085 1.00 92.06 198 PRO A O 1
ATOM 1649 N N . GLN A 1 199 ? -19.271 -2.484 28.550 1.00 93.06 199 GLN A N 1
ATOM 1650 C CA . GLN A 1 199 ? -20.644 -2.488 28.043 1.00 93.06 199 GLN A CA 1
ATOM 1651 C C . GLN A 1 199 ? -20.771 -2.332 26.514 1.00 93.06 199 GLN A C 1
ATOM 1653 O O . GLN A 1 199 ? -21.881 -2.443 25.990 1.00 93.06 199 GLN A O 1
ATOM 1658 N N . LEU A 1 200 ? -19.691 -2.032 25.780 1.00 87.06 200 LEU A N 1
ATOM 1659 C CA . LEU A 1 200 ? -19.760 -1.876 24.324 1.00 87.06 200 LEU A CA 1
ATOM 1660 C C . LEU A 1 200 ? -19.900 -3.233 23.632 1.00 87.06 200 LEU A C 1
ATOM 1662 O O . LEU A 1 200 ? -19.073 -4.124 23.794 1.00 87.06 200 LEU A O 1
ATOM 1666 N N . THR A 1 201 ? -20.911 -3.353 22.773 1.00 84.81 201 THR A N 1
ATOM 1667 C CA . THR A 1 201 ? -20.969 -4.429 21.777 1.00 84.81 201 THR A CA 1
ATOM 1668 C C . THR A 1 201 ? -20.265 -3.954 20.515 1.00 84.81 201 THR A C 1
ATOM 1670 O O . THR A 1 201 ? -20.640 -2.926 19.949 1.00 84.81 201 THR A O 1
ATOM 1673 N N . VAL A 1 202 ? -19.243 -4.688 20.078 1.00 83.00 202 VAL A N 1
ATOM 1674 C CA . VAL A 1 202 ? -18.417 -4.310 18.928 1.00 83.00 202 VAL A CA 1
ATOM 1675 C C . VAL A 1 202 ? -18.515 -5.376 17.847 1.00 83.00 202 VAL A C 1
ATOM 1677 O O . VAL A 1 202 ? -18.308 -6.559 18.103 1.00 83.00 202 VAL A O 1
ATOM 1680 N N . PHE A 1 203 ? -18.812 -4.937 16.627 1.00 82.50 203 PHE A N 1
ATOM 1681 C CA . PHE A 1 203 ? -18.589 -5.727 15.425 1.00 82.50 203 PHE A CA 1
ATOM 1682 C C . PHE A 1 203 ? -17.215 -5.364 14.861 1.00 82.50 203 PHE A C 1
ATOM 1684 O O . PHE A 1 203 ? -16.958 -4.198 14.561 1.00 82.50 203 PHE A O 1
ATOM 1691 N N . SER A 1 204 ? -16.346 -6.361 14.712 1.00 80.50 204 SER A N 1
ATOM 1692 C CA . SER A 1 204 ? -14.982 -6.177 14.220 1.00 80.50 204 SER A CA 1
ATOM 1693 C C . SER A 1 204 ? -14.754 -7.025 12.979 1.00 80.50 204 SER A C 1
ATOM 1695 O O . SER A 1 204 ? -15.086 -8.209 12.959 1.00 80.50 204 SER A O 1
ATOM 1697 N N . ALA A 1 205 ? -14.119 -6.433 11.971 1.00 80.75 205 ALA A N 1
ATOM 1698 C CA . ALA A 1 205 ? -13.542 -7.158 10.851 1.00 80.75 205 ALA A CA 1
ATOM 1699 C C . ALA A 1 205 ? -12.018 -7.056 10.945 1.00 80.75 205 ALA A C 1
ATOM 1701 O O . ALA A 1 205 ? -11.467 -5.957 10.940 1.00 80.75 205 ALA A O 1
ATOM 1702 N N . ILE A 1 206 ? -11.342 -8.198 11.061 1.00 75.81 206 ILE A N 1
ATOM 1703 C CA . ILE A 1 206 ? -9.884 -8.263 11.184 1.00 75.81 206 ILE A CA 1
ATOM 1704 C C . ILE A 1 206 ? -9.354 -9.046 9.989 1.00 75.81 206 ILE A C 1
ATOM 1706 O O . ILE A 1 206 ? -9.724 -10.200 9.781 1.00 75.81 206 ILE A O 1
ATOM 1710 N N . GLY A 1 207 ? -8.495 -8.408 9.197 1.00 70.00 207 GLY A N 1
ATOM 1711 C CA . GLY A 1 207 ? -7.768 -9.092 8.137 1.00 70.00 207 GLY A CA 1
ATOM 1712 C C . GLY A 1 207 ? -6.672 -9.966 8.738 1.00 70.00 207 GLY A C 1
ATOM 1713 O O . GLY A 1 207 ? -5.840 -9.478 9.500 1.00 70.00 207 GLY A O 1
ATOM 1714 N N . THR A 1 208 ? -6.654 -11.250 8.392 1.00 61.75 208 THR A N 1
ATOM 1715 C CA . THR A 1 208 ? -5.561 -12.158 8.750 1.00 61.75 208 THR A CA 1
ATOM 1716 C C . THR A 1 208 ? -4.605 -12.260 7.567 1.00 61.75 208 THR A C 1
ATOM 1718 O O . THR A 1 208 ? -4.969 -12.796 6.522 1.00 61.75 208 THR A O 1
ATOM 1721 N N . GLY A 1 209 ? -3.393 -11.730 7.716 1.00 56.84 209 GLY A N 1
ATOM 1722 C CA . GLY A 1 209 ? -2.292 -11.956 6.781 1.00 56.84 209 GLY A CA 1
ATOM 1723 C C . GLY A 1 209 ? -1.246 -12.851 7.433 1.00 56.84 209 GLY A C 1
ATOM 1724 O O . GLY A 1 209 ? -0.950 -12.681 8.616 1.00 56.84 209 GLY A O 1
ATOM 1725 N N . SER A 1 210 ? -0.684 -13.802 6.688 1.00 46.59 210 SER A N 1
ATOM 1726 C CA . SER A 1 210 ? 0.473 -14.557 7.169 1.00 46.59 210 SER A CA 1
ATOM 1727 C C . SER A 1 210 ? 1.696 -13.639 7.155 1.00 46.59 210 SER A C 1
ATOM 1729 O O . SER A 1 210 ? 2.226 -13.331 6.091 1.00 46.59 210 SER A O 1
ATOM 1731 N N . ALA A 1 211 ? 2.138 -13.198 8.332 1.00 42.28 211 ALA A N 1
ATOM 1732 C CA . ALA A 1 211 ? 3.469 -12.633 8.515 1.00 42.28 211 ALA A CA 1
ATOM 1733 C C . ALA A 1 211 ? 4.459 -13.803 8.602 1.00 42.28 211 ALA A C 1
ATOM 1735 O O . ALA A 1 211 ? 4.719 -14.322 9.686 1.00 42.28 211 ALA A O 1
ATOM 1736 N N . ARG A 1 212 ? 4.930 -14.283 7.453 1.00 40.72 212 ARG A N 1
ATOM 1737 C CA . ARG A 1 212 ? 6.145 -15.098 7.388 1.00 40.72 212 ARG A CA 1
ATOM 1738 C C . ARG A 1 212 ? 7.216 -14.296 6.677 1.00 40.72 212 ARG A C 1
ATOM 1740 O O . ARG A 1 212 ? 6.845 -13.607 5.703 1.00 40.72 212 ARG A O 1
#

Organism: NCBI:txid53326

Secondary structure (DSSP, 8-state):
-HHHHHHHHHHHHHHTTTSTTHHHHHHHHHHHHHTTGGGS-HHHHHHHHHHHSS-TTS--SSPPHHHHHHHHHHHTTPPP--SS-HHHHH-TTTTS-HHHHHHHHHHHHHHHHHHHHTT-TT---GGG-HHHHHHHHHTT---GGGTGGG---GGGS---HHHHHHHHHHHHHHHIIIIIHHHHHHHHHHHHHHHT-TT-------------

Sequence (212 aa):
MARFRHSLISWAQSRETHQPDLYQKAKETYESLVGNWERKRPEWLLFALYQLCENLLDRPTSPMLDVFLANKAYEEEKQIRAIETTQEQCNPIRSLTQQEIIFAINYTVAYLEHLHVTEKLFEVNAGKSISALVKEYRCGNLDDKYFQMNEFSFADFKAGDRDRDLAQKIDRQLREDIIARRNERMASRLDNILSSNPQLTVFSAIGTGSAR

Radius of gyration: 19.56 Å; chains: 1; bounding box: 51×41×58 Å

pLDDT: mean 83.61, std 10.86, range [40.72, 96.19]